Protein AF-A0A7S2FM74-F1 (afdb_monomer_lite)

InterPro domains:
  IPR003358 tRNA (guanine-N-7) methyltransferase, Trmb type [PF02390] (26-133)
  IPR003358 tRNA (guanine-N-7) methyltransferase, Trmb type [PS51625] (1-204)
  IPR029063 S-adenosyl-L-methionine-dependent methyltransferase superfamily [G3DSA:3.40.50.150] (3-193)
  IPR029063 S-adenosyl-L-methionine-dependent methyltransferase superfamily [SSF53335] (15-64)

Foldseek 3Di:
DPPFPVQQVVQLVVVVVLVVPDPPPQAEEEEEQCQCCPVQQVVCVVCVSHAGEYEHQDPVSVVVVCVVQQNDPPDPDPPPDRPPDNNPRRSSYDYGHHDRLVSLLSCVVVVAAHQEYEDEAPDQPVPDQCSQLLNDLSVLSLVSSHHHYHYYHPDPVSVVSSVVSVVVVVVVVVVVVVDDRPCPVSSVVSVVDPDPPDPPDDDD

Sequence (204 aa):
MKPTKAHTEESFVMAADFVQRAPPGTPIILDSGCGTGRSSIALALSHPQSLVIGVDRSLPRLRRHLSTYGIPQRRESPHGIPHQTEHLFPLNLLLIRAELSEFWLQALSAGWNLKAHYILYPNPNPKRLKSRWHGHPAFPLILMLGGDIIVRSNWRTFLSEFSEAVVIAHEACEVSSGANSFASPYQESAVKGPDAYDPTKRDG

pLDDT: mean 77.62, std 21.23, range [34.69, 98.75]

Structure (mmCIF, N/CA/C/O backbone):
data_AF-A0A7S2FM74-F1
#
_entry.id   AF-A0A7S2FM74-F1
#
loop_
_atom_site.group_PDB
_atom_site.id
_atom_site.type_symbol
_atom_site.label_atom_id
_atom_site.label_alt_id
_atom_site.label_comp_id
_atom_site.label_asym_id
_atom_site.label_entity_id
_atom_site.label_seq_id
_atom_site.pdbx_PDB_ins_code
_atom_site.Cartn_x
_atom_site.Cartn_y
_atom_site.Cartn_z
_atom_site.occupancy
_atom_site.B_iso_or_equiv
_atom_site.auth_seq_id
_atom_site.auth_comp_id
_atom_site.auth_asym_id
_atom_site.auth_atom_id
_atom_site.pdbx_PDB_model_num
ATOM 1 N N . MET A 1 1 ? 18.379 -8.974 13.512 1.00 38.38 1 MET A N 1
ATOM 2 C CA . MET A 1 1 ? 17.622 -7.727 13.299 1.00 38.38 1 MET A CA 1
ATOM 3 C C . MET A 1 1 ? 18.504 -6.803 12.477 1.00 38.38 1 MET A C 1
ATOM 5 O O . MET A 1 1 ? 19.507 -6.326 12.998 1.00 38.38 1 MET A O 1
ATOM 9 N N . LYS A 1 2 ? 18.209 -6.597 11.185 1.00 37.25 2 LYS A N 1
ATOM 10 C CA . LYS A 1 2 ? 18.612 -5.308 10.606 1.00 37.25 2 LYS A CA 1
ATOM 11 C C . LYS A 1 2 ? 17.753 -4.278 11.342 1.00 37.25 2 LYS A C 1
ATOM 13 O O . LYS A 1 2 ? 16.564 -4.549 11.503 1.00 37.25 2 LYS A O 1
ATOM 18 N N . PRO A 1 3 ? 18.326 -3.185 11.859 1.00 40.00 3 PRO A N 1
ATOM 19 C CA . PRO A 1 3 ? 17.518 -2.124 12.436 1.00 40.00 3 PRO A CA 1
ATOM 20 C C . PRO A 1 3 ? 16.435 -1.766 11.422 1.00 40.00 3 PRO A C 1
ATOM 22 O O . PRO A 1 3 ? 16.766 -1.617 10.236 1.00 40.00 3 PRO A O 1
ATOM 25 N N . THR A 1 4 ? 15.179 -1.644 11.862 1.00 51.50 4 THR A N 1
ATOM 26 C CA . THR A 1 4 ? 14.176 -0.907 11.089 1.00 51.50 4 THR A CA 1
ATOM 27 C C . THR A 1 4 ? 14.877 0.356 10.635 1.00 51.50 4 THR A C 1
ATOM 29 O O . THR A 1 4 ? 15.528 1.028 11.448 1.00 51.50 4 THR A O 1
ATOM 32 N N . LYS A 1 5 ? 14.887 0.639 9.331 1.00 64.12 5 LYS A N 1
ATOM 33 C CA . LYS A 1 5 ? 15.573 1.858 8.908 1.00 64.12 5 LYS A CA 1
ATOM 34 C C . LYS A 1 5 ? 14.857 2.994 9.633 1.00 64.12 5 LYS A C 1
ATOM 36 O O . LYS A 1 5 ? 13.642 3.075 9.505 1.00 64.12 5 LYS A O 1
ATOM 41 N N . ALA A 1 6 ? 15.578 3.833 10.382 1.00 69.19 6 ALA A N 1
ATOM 42 C CA . ALA A 1 6 ? 14.969 4.838 11.268 1.00 69.19 6 ALA A CA 1
ATOM 43 C C . ALA A 1 6 ? 13.842 5.633 10.575 1.00 69.19 6 ALA A C 1
ATOM 45 O O . ALA A 1 6 ? 12.774 5.840 11.134 1.00 69.19 6 ALA A O 1
ATOM 46 N N . HIS A 1 7 ? 14.018 5.932 9.283 1.00 73.25 7 HIS A N 1
ATOM 47 C CA . HIS A 1 7 ? 13.007 6.605 8.470 1.00 73.25 7 HIS A CA 1
ATOM 48 C C . HIS A 1 7 ? 11.693 5.831 8.249 1.00 73.25 7 HIS A C 1
ATOM 50 O O . HIS A 1 7 ? 10.666 6.478 8.066 1.00 73.25 7 HIS A O 1
ATOM 56 N N . THR A 1 8 ? 11.695 4.492 8.200 1.00 77.62 8 THR A N 1
ATOM 57 C CA . THR A 1 8 ? 10.464 3.687 8.097 1.00 77.62 8 THR A CA 1
ATOM 58 C C . THR A 1 8 ? 9.667 3.786 9.394 1.00 77.62 8 THR A C 1
ATOM 60 O O . THR A 1 8 ? 8.470 4.042 9.348 1.00 77.62 8 THR A O 1
ATOM 63 N N . GLU A 1 9 ? 10.332 3.641 10.540 1.00 82.38 9 GLU A N 1
ATOM 64 C CA . GLU A 1 9 ? 9.694 3.729 11.854 1.00 82.38 9 GLU A CA 1
ATOM 65 C C . GLU A 1 9 ? 9.135 5.129 12.119 1.00 82.38 9 GLU A C 1
ATOM 67 O O . GLU A 1 9 ? 7.955 5.267 12.431 1.00 82.38 9 GLU A O 1
ATOM 72 N N . GLU A 1 10 ? 9.930 6.171 11.868 1.00 88.00 10 GLU A N 1
ATOM 73 C CA . GLU A 1 10 ? 9.475 7.564 11.931 1.00 88.00 10 GLU A CA 1
ATOM 74 C C . GLU A 1 10 ? 8.277 7.815 11.003 1.00 88.00 10 GLU A C 1
ATOM 76 O O . GLU A 1 10 ? 7.291 8.434 11.402 1.00 88.00 10 GLU A O 1
ATOM 81 N N . SER A 1 11 ? 8.325 7.299 9.770 1.00 90.69 11 SER A N 1
ATOM 82 C CA . SER A 1 11 ? 7.219 7.434 8.814 1.00 90.69 11 SER A CA 1
ATOM 83 C C . SER A 1 11 ? 5.959 6.704 9.270 1.00 90.69 11 SER A C 1
ATOM 85 O O . SER A 1 11 ? 4.854 7.192 9.034 1.00 90.69 11 SER A O 1
ATOM 87 N N . PHE A 1 12 ? 6.101 5.549 9.923 1.00 95.44 12 PHE A N 1
ATOM 88 C CA . PHE A 1 12 ? 4.964 4.834 10.485 1.00 95.44 12 PHE A CA 1
ATOM 89 C C . PHE A 1 12 ? 4.346 5.595 11.655 1.00 95.44 12 PHE A C 1
ATOM 91 O O . PHE A 1 12 ? 3.126 5.720 11.701 1.00 95.44 12 PHE A O 1
ATOM 98 N N . VAL A 1 13 ? 5.156 6.177 12.545 1.00 95.75 13 VAL A N 1
ATOM 99 C CA . VAL A 1 13 ? 4.655 7.044 13.626 1.00 95.75 13 VAL A CA 1
ATOM 100 C C . VAL A 1 13 ? 3.850 8.212 13.050 1.00 95.75 13 VAL A C 1
ATOM 102 O O . VAL A 1 13 ? 2.744 8.474 13.518 1.00 95.75 13 VAL A O 1
ATOM 105 N N . MET A 1 14 ? 4.338 8.860 11.985 1.00 94.69 14 MET A N 1
ATOM 106 C CA . MET A 1 14 ? 3.580 9.916 11.295 1.00 94.69 14 MET A CA 1
ATOM 107 C C . MET A 1 14 ? 2.253 9.406 10.719 1.00 94.69 14 MET A C 1
ATOM 109 O O . MET A 1 14 ? 1.240 10.099 10.793 1.00 94.69 14 MET A O 1
ATOM 113 N N . ALA A 1 15 ? 2.241 8.201 10.146 1.00 97.31 15 ALA A N 1
ATOM 114 C CA . ALA A 1 15 ? 1.030 7.601 9.598 1.00 97.31 15 ALA A CA 1
ATOM 115 C C . ALA A 1 15 ? 0.024 7.206 10.689 1.00 97.31 15 ALA A C 1
ATOM 117 O O . ALA A 1 15 ? -1.172 7.434 10.525 1.00 97.31 15 ALA A O 1
ATOM 118 N N . ALA A 1 16 ? 0.497 6.672 11.813 1.00 97.31 16 ALA A N 1
ATOM 119 C CA . ALA A 1 16 ? -0.324 6.354 12.974 1.00 97.31 16 ALA A CA 1
ATOM 120 C C . ALA A 1 16 ? -0.949 7.609 13.587 1.00 97.31 16 ALA A C 1
ATOM 122 O O . ALA A 1 16 ? -2.149 7.616 13.844 1.00 97.31 16 ALA A O 1
ATOM 123 N N . ASP A 1 17 ? -0.178 8.683 13.747 1.00 97.56 17 ASP A N 1
ATOM 124 C CA . ASP A 1 17 ? -0.692 9.973 14.213 1.00 97.56 17 ASP A CA 1
ATOM 125 C C . ASP A 1 17 ? -1.727 10.567 13.238 1.00 97.56 17 ASP A C 1
ATOM 127 O O . ASP A 1 17 ? -2.776 11.059 13.653 1.00 97.56 17 ASP A O 1
ATOM 131 N N . PHE A 1 18 ? -1.487 10.464 11.928 1.00 97.00 18 PHE A N 1
ATOM 132 C CA . PHE A 1 18 ? -2.456 10.882 10.911 1.00 97.00 18 PHE A CA 1
ATOM 133 C C . PHE A 1 18 ? -3.780 10.109 11.006 1.00 97.00 18 PHE A C 1
ATOM 135 O O . PHE A 1 18 ? -4.848 10.711 10.915 1.00 97.00 18 PHE A O 1
ATOM 142 N N . VAL A 1 19 ? -3.717 8.795 11.246 1.00 97.50 19 VAL A N 1
ATOM 143 C CA . VAL A 1 19 ? -4.903 7.956 11.473 1.00 97.50 19 VAL A CA 1
ATOM 144 C C . VAL A 1 19 ? -5.611 8.318 12.779 1.00 97.50 19 VAL A C 1
ATOM 146 O O . VAL A 1 19 ? -6.831 8.455 12.786 1.00 97.50 19 VAL A O 1
ATOM 149 N N . GLN A 1 20 ? -4.868 8.520 13.869 1.00 96.62 20 GLN A N 1
ATOM 150 C CA . GLN A 1 20 ? -5.428 8.836 15.190 1.00 96.62 20 GLN A CA 1
ATOM 151 C C . GLN A 1 20 ? -6.106 10.210 15.252 1.00 96.62 20 GLN A C 1
ATOM 153 O O . GLN A 1 20 ? -7.040 10.391 16.029 1.00 96.62 20 GLN A O 1
ATOM 158 N N . ARG A 1 21 ? -5.660 11.177 14.440 1.00 96.31 21 ARG A N 1
ATOM 159 C CA . ARG A 1 21 ? -6.280 12.509 14.356 1.00 96.31 21 ARG A CA 1
ATOM 160 C C . ARG A 1 21 ? -7.620 12.521 13.620 1.00 96.31 21 ARG A C 1
ATOM 162 O O . ARG A 1 21 ? -8.365 13.493 13.748 1.00 96.31 21 ARG A O 1
A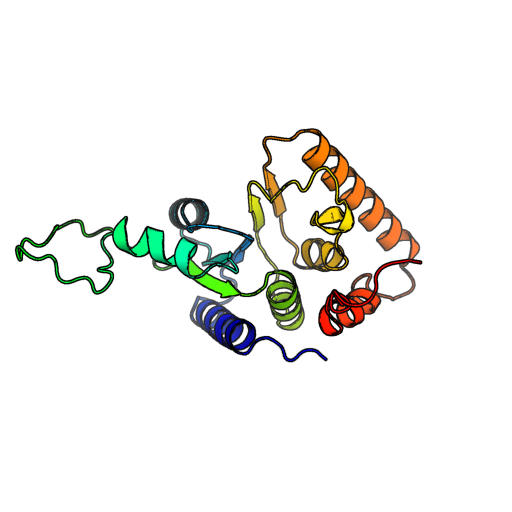TOM 169 N N . ALA A 1 22 ? -7.926 11.488 12.840 1.00 96.12 22 ALA A N 1
ATOM 170 C CA . ALA A 1 22 ? -9.212 11.371 12.170 1.00 96.12 22 ALA A CA 1
ATOM 171 C C . ALA A 1 22 ? -10.302 10.869 13.134 1.00 96.12 22 ALA A C 1
ATOM 173 O O . ALA A 1 22 ? -9.993 10.227 14.140 1.00 96.12 22 ALA A O 1
ATOM 174 N N . PRO A 1 23 ? -11.592 11.113 12.836 1.00 96.44 23 PRO A N 1
ATOM 175 C CA . PRO A 1 23 ? -12.684 10.535 13.609 1.00 96.44 23 PRO A CA 1
ATOM 176 C C . PRO A 1 23 ? -12.533 9.009 13.761 1.00 96.44 23 PRO A C 1
ATOM 178 O O . PRO A 1 23 ? -12.176 8.335 12.785 1.00 96.44 23 PRO A O 1
ATOM 181 N N . PRO A 1 24 ? -12.826 8.435 14.943 1.00 94.31 24 PRO A N 1
ATOM 182 C CA . PRO A 1 24 ? -12.779 6.992 15.140 1.00 94.31 24 PRO A CA 1
ATOM 183 C C . PRO A 1 24 ? -13.601 6.242 14.086 1.00 94.31 24 PRO A C 1
ATOM 185 O O . PRO A 1 24 ? -14.726 6.625 13.774 1.00 94.31 24 PRO A O 1
ATOM 188 N N . GLY A 1 25 ? -13.029 5.174 13.531 1.00 93.12 25 GLY A N 1
ATOM 189 C CA . GLY A 1 25 ? -13.668 4.383 12.475 1.00 93.12 25 GLY A CA 1
ATOM 190 C C . GLY A 1 25 ? -13.538 4.961 11.062 1.00 93.12 25 GLY A C 1
ATOM 191 O O . GLY A 1 25 ? -14.097 4.377 10.134 1.00 93.12 25 GLY A O 1
ATOM 192 N N . THR A 1 26 ? -12.794 6.059 10.862 1.00 97.56 26 THR A N 1
ATOM 193 C CA . THR A 1 26 ? -12.498 6.555 9.508 1.00 97.56 26 THR A CA 1
ATOM 194 C C . THR A 1 26 ? -11.771 5.466 8.701 1.00 97.56 26 THR A C 1
ATOM 196 O O . THR A 1 26 ? -10.705 5.012 9.121 1.00 97.56 26 THR A O 1
ATOM 199 N N . PRO A 1 27 ? -12.304 5.035 7.542 1.00 98.06 27 PRO A N 1
ATOM 200 C CA . PRO A 1 27 ? -11.698 3.970 6.754 1.00 98.06 27 PRO A CA 1
ATOM 201 C C . PRO A 1 27 ? -10.315 4.346 6.216 1.00 98.06 27 PRO A C 1
ATOM 203 O O . PRO A 1 27 ? -10.106 5.473 5.765 1.00 98.06 27 PRO A O 1
ATOM 206 N N . ILE A 1 28 ? -9.398 3.377 6.187 1.00 98.56 28 ILE A N 1
ATOM 207 C CA . ILE A 1 28 ? -8.034 3.555 5.676 1.00 98.56 28 ILE A CA 1
ATOM 208 C C . ILE A 1 28 ? -7.910 2.899 4.298 1.00 98.56 28 ILE A C 1
ATOM 210 O O . ILE A 1 28 ? -8.272 1.736 4.112 1.00 98.56 28 ILE A O 1
ATOM 214 N N . ILE A 1 29 ? -7.369 3.641 3.337 1.00 98.75 29 ILE A N 1
ATOM 215 C CA . ILE A 1 29 ? -6.963 3.161 2.018 1.00 98.75 29 ILE A CA 1
ATOM 216 C C . ILE A 1 29 ? -5.442 3.257 1.925 1.00 98.75 29 ILE A C 1
ATOM 218 O O . ILE A 1 29 ? -4.863 4.332 2.094 1.00 98.75 29 ILE A O 1
ATOM 222 N N . LEU A 1 30 ? -4.791 2.139 1.617 1.00 98.75 30 LEU A N 1
ATOM 223 C CA . LEU A 1 30 ? -3.339 2.066 1.466 1.00 98.75 30 LEU A CA 1
ATOM 224 C C . LEU A 1 30 ? -2.958 1.960 -0.014 1.00 98.75 30 LEU A C 1
ATOM 226 O O . LEU A 1 30 ? -3.387 1.031 -0.689 1.00 98.75 30 LEU A O 1
ATOM 230 N N . ASP A 1 31 ? -2.112 2.861 -0.510 1.00 98.31 31 ASP A N 1
ATOM 231 C CA . ASP A 1 31 ? -1.535 2.819 -1.862 1.00 98.31 31 ASP A CA 1
ATOM 232 C C . ASP A 1 31 ? -0.044 2.461 -1.777 1.00 98.31 31 ASP A C 1
ATOM 234 O O . ASP A 1 31 ? 0.812 3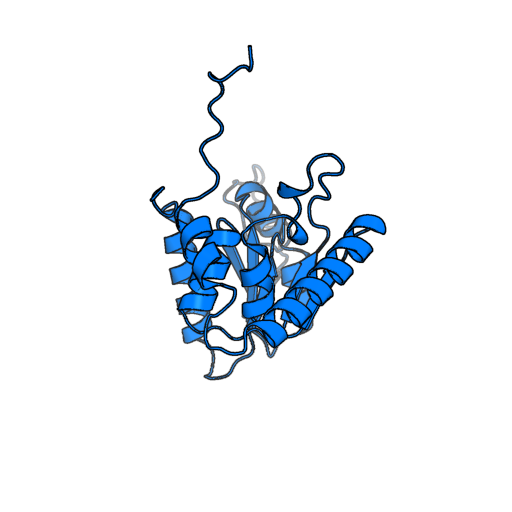.288 -1.442 1.00 98.31 31 ASP A O 1
ATOM 238 N N . SER A 1 32 ? 0.267 1.186 -2.013 1.00 97.25 32 SER A N 1
ATOM 239 C CA . SER A 1 32 ? 1.601 0.620 -1.817 1.00 97.25 32 SER A CA 1
ATOM 240 C C . SER A 1 32 ? 2.448 0.680 -3.081 1.00 97.25 32 SER A C 1
ATOM 242 O O . SER A 1 32 ? 2.121 0.082 -4.105 1.00 97.25 32 SER A O 1
ATOM 244 N N . GLY A 1 33 ? 3.601 1.340 -2.980 1.00 95.44 33 GLY A N 1
ATOM 245 C CA . GLY A 1 33 ? 4.469 1.594 -4.126 1.00 95.44 33 GLY A CA 1
ATOM 246 C C . GLY A 1 33 ? 3.920 2.715 -5.000 1.00 95.44 33 GLY A C 1
ATOM 247 O O . GLY A 1 33 ? 4.038 2.648 -6.222 1.00 95.44 33 GLY A O 1
ATOM 248 N N . CYS A 1 34 ? 3.335 3.743 -4.376 1.00 94.50 34 CYS A N 1
ATOM 249 C CA . CYS A 1 34 ? 2.611 4.817 -5.060 1.00 94.50 34 CYS A CA 1
ATOM 250 C C . CYS A 1 34 ? 3.491 5.659 -6.007 1.00 94.50 34 CYS A C 1
ATOM 252 O O . CYS A 1 34 ? 3.001 6.510 -6.761 1.00 94.50 34 CYS A O 1
ATOM 254 N N . GLY A 1 35 ? 4.810 5.441 -5.986 1.00 91.94 35 GLY A N 1
ATOM 255 C CA . GLY A 1 35 ? 5.770 6.067 -6.871 1.00 91.94 35 GLY A CA 1
ATOM 256 C C . GLY A 1 35 ? 5.830 7.558 -6.616 1.00 91.94 35 GLY A C 1
ATOM 257 O O . GLY A 1 35 ? 6.495 8.029 -5.700 1.00 91.94 35 GLY A O 1
ATOM 258 N N . THR A 1 36 ? 5.169 8.307 -7.486 1.00 90.44 36 THR A N 1
ATOM 259 C CA . THR A 1 36 ? 5.096 9.758 -7.355 1.00 90.44 36 THR A CA 1
ATOM 260 C C . THR A 1 36 ? 3.937 10.195 -6.455 1.00 90.44 36 THR A C 1
ATOM 262 O O . THR A 1 36 ? 3.996 11.302 -5.937 1.00 90.44 36 THR A O 1
ATOM 265 N N . GLY A 1 37 ? 2.903 9.370 -6.248 1.00 91.19 37 GLY A N 1
ATOM 266 C CA . GLY A 1 37 ? 1.705 9.713 -5.465 1.00 91.19 37 GLY A CA 1
ATOM 267 C C . GLY A 1 37 ? 0.501 10.186 -6.292 1.00 91.19 37 GLY A C 1
ATOM 268 O O . GLY A 1 37 ? -0.515 10.571 -5.722 1.00 91.19 37 GLY A O 1
ATOM 269 N N . ARG A 1 38 ? 0.566 10.144 -7.636 1.00 89.25 38 ARG A N 1
ATOM 270 C CA . ARG A 1 38 ? -0.560 10.559 -8.506 1.00 89.25 38 ARG A CA 1
ATOM 271 C C . ARG A 1 38 ? -1.825 9.748 -8.237 1.00 89.25 38 ARG A C 1
ATOM 273 O O . ARG A 1 38 ? -2.915 10.308 -8.191 1.00 89.25 38 ARG A O 1
ATOM 280 N N . SER A 1 39 ? -1.668 8.432 -8.097 1.00 91.56 39 SER A N 1
ATOM 281 C CA . SER A 1 39 ? -2.757 7.516 -7.763 1.00 91.56 39 SER A CA 1
ATOM 282 C C . SER A 1 39 ? -3.330 7.835 -6.391 1.00 91.56 39 SER A C 1
ATOM 284 O O . SER A 1 39 ? -4.540 7.949 -6.268 1.00 91.56 39 SER A O 1
ATOM 286 N N . SER A 1 40 ? -2.477 8.070 -5.393 1.00 95.06 40 SER A N 1
ATOM 287 C CA . SER A 1 40 ? -2.904 8.378 -4.026 1.00 95.06 40 SER A CA 1
ATOM 288 C C . SER A 1 40 ? -3.722 9.672 -3.962 1.00 95.06 40 SER A C 1
ATOM 290 O O . SER A 1 40 ? -4.730 9.723 -3.268 1.00 95.06 40 SER A O 1
ATOM 292 N N . ILE A 1 41 ? -3.362 10.692 -4.748 1.00 92.25 41 ILE A N 1
ATOM 293 C CA . ILE A 1 41 ? -4.158 11.926 -4.880 1.00 92.25 41 ILE A 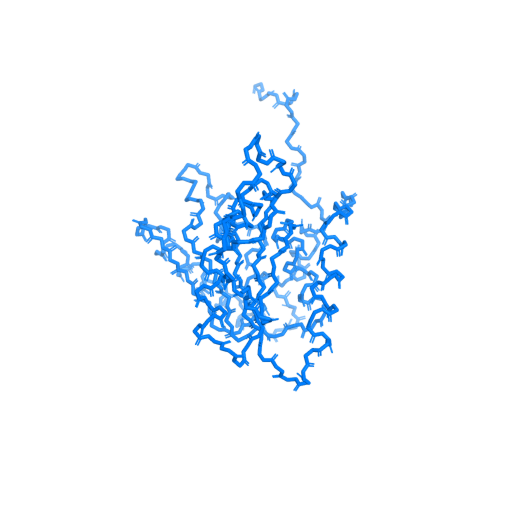CA 1
ATOM 294 C C . ILE A 1 41 ? -5.521 11.641 -5.509 1.00 92.25 41 ILE A C 1
ATOM 296 O O . ILE A 1 41 ? -6.543 12.061 -4.973 1.00 92.25 41 ILE A O 1
ATOM 300 N N . ALA A 1 42 ? -5.563 10.894 -6.614 1.00 91.44 42 ALA A N 1
ATOM 301 C CA . ALA A 1 42 ? -6.830 10.524 -7.244 1.00 91.44 42 ALA A CA 1
ATOM 302 C C . ALA A 1 42 ? -7.720 9.686 -6.304 1.00 91.44 42 ALA A C 1
ATOM 304 O O . ALA A 1 42 ? -8.935 9.880 -6.257 1.00 91.44 42 ALA A O 1
ATOM 305 N N . LEU A 1 43 ? -7.118 8.786 -5.522 1.00 95.19 43 LEU A N 1
ATOM 306 C CA . LEU A 1 43 ? -7.806 8.006 -4.496 1.00 95.19 43 LEU A CA 1
ATOM 307 C C . LEU A 1 43 ? -8.372 8.911 -3.400 1.00 95.19 43 LEU A C 1
ATOM 309 O O . LEU A 1 43 ? -9.541 8.769 -3.058 1.00 95.19 43 LEU A O 1
ATOM 313 N N . ALA A 1 44 ? -7.593 9.874 -2.907 1.00 95.81 44 ALA A N 1
ATOM 314 C CA . ALA A 1 44 ? -8.024 10.794 -1.857 1.00 95.81 44 ALA A CA 1
ATOM 315 C C . ALA A 1 44 ? -9.189 11.685 -2.305 1.00 95.81 44 ALA A C 1
ATOM 317 O O . ALA A 1 44 ? -10.159 11.844 -1.566 1.00 95.81 44 ALA A O 1
ATOM 318 N N . LEU A 1 45 ? -9.135 12.187 -3.542 1.00 91.75 45 LEU A N 1
ATOM 319 C CA . LEU A 1 45 ? -10.213 12.979 -4.141 1.00 91.75 45 LEU A CA 1
ATOM 320 C C . LEU A 1 45 ? -11.487 12.157 -4.387 1.00 91.75 45 LEU A C 1
ATOM 322 O O . LEU A 1 45 ? -12.588 12.673 -4.224 1.00 91.75 45 LEU A O 1
ATOM 326 N N . SER A 1 46 ? -11.355 10.884 -4.774 1.00 94.31 46 SER A N 1
ATOM 327 C CA . SER A 1 46 ? -12.504 9.991 -5.016 1.00 94.31 46 SER A CA 1
ATOM 328 C C . SER A 1 46 ? -13.089 9.378 -3.741 1.00 94.31 46 SER A C 1
ATOM 330 O O . SER A 1 46 ? -14.239 8.945 -3.746 1.00 94.31 46 SER A O 1
ATOM 332 N N . HIS A 1 47 ? -12.328 9.365 -2.646 1.00 96.12 47 HIS A N 1
ATOM 333 C CA . HIS A 1 47 ? -12.735 8.818 -1.353 1.00 96.12 47 HIS A CA 1
ATOM 334 C C . HIS A 1 47 ? -12.561 9.860 -0.237 1.00 96.12 47 HIS A C 1
ATOM 336 O O . HIS A 1 47 ? -11.788 9.632 0.694 1.00 96.12 47 HIS A O 1
ATOM 342 N N . PRO A 1 48 ? -13.295 10.989 -0.269 1.00 96.25 48 PRO A N 1
ATOM 343 C CA . PRO A 1 48 ? -13.139 12.062 0.721 1.00 96.25 48 PRO A CA 1
ATOM 344 C C . PRO A 1 48 ? -13.478 11.626 2.157 1.00 96.25 48 PRO A C 1
ATOM 346 O O . PRO A 1 48 ? -13.067 12.271 3.112 1.00 96.25 48 PRO A O 1
ATOM 349 N N . GLN A 1 49 ? -14.213 10.519 2.311 1.00 96.75 49 GLN A N 1
ATOM 350 C CA . GLN A 1 49 ? -14.588 9.915 3.595 1.00 96.75 49 GLN A CA 1
ATOM 351 C C . GLN A 1 49 ? -13.576 8.873 4.093 1.00 96.75 49 GLN A C 1
ATOM 353 O O . GLN A 1 49 ? -13.867 8.124 5.018 1.00 96.75 49 GLN A O 1
ATOM 358 N N . SER A 1 50 ? -12.428 8.720 3.437 1.00 98.00 50 SER A N 1
ATOM 359 C CA . SER A 1 50 ? -11.396 7.754 3.818 1.00 98.00 50 SER A CA 1
ATOM 360 C C . SER A 1 50 ? -10.048 8.449 3.903 1.00 98.00 50 SER A C 1
ATOM 362 O O . SER A 1 50 ? -9.767 9.361 3.125 1.00 98.00 50 SER A O 1
ATOM 364 N N . LEU A 1 51 ? -9.205 7.999 4.826 1.00 98.50 51 LEU A N 1
ATOM 365 C CA . LEU A 1 51 ? -7.799 8.372 4.837 1.00 98.50 51 LEU A CA 1
ATOM 366 C C . LEU A 1 51 ? -7.080 7.598 3.743 1.00 98.50 51 LEU A C 1
ATOM 368 O O . LEU A 1 51 ? -7.253 6.387 3.623 1.00 98.50 51 LEU A O 1
ATOM 372 N N . VAL A 1 52 ? -6.252 8.284 2.969 1.00 98.50 52 VAL A N 1
ATOM 373 C CA . VAL A 1 52 ? -5.402 7.670 1.954 1.00 98.50 52 VAL A CA 1
ATOM 374 C C . VAL A 1 52 ? -3.953 7.820 2.373 1.00 98.50 52 VAL A C 1
ATOM 376 O O . VAL A 1 52 ? -3.478 8.926 2.620 1.00 98.50 52 VAL A O 1
ATOM 379 N N . ILE A 1 53 ? -3.240 6.701 2.432 1.00 98.44 53 ILE A N 1
ATOM 380 C CA . ILE A 1 53 ? -1.821 6.664 2.779 1.00 98.44 53 ILE A CA 1
ATOM 381 C C . ILE A 1 53 ? -1.063 6.096 1.583 1.00 98.44 53 ILE A C 1
ATOM 383 O O . ILE A 1 53 ? -1.202 4.923 1.245 1.00 98.44 53 ILE A O 1
ATOM 387 N N . GLY A 1 54 ? -0.277 6.937 0.917 1.00 97.50 54 GLY A N 1
ATOM 388 C CA . GLY A 1 54 ? 0.616 6.530 -0.163 1.00 97.50 54 GLY A CA 1
ATOM 389 C C . GLY A 1 54 ? 2.021 6.263 0.363 1.00 97.50 54 GLY A C 1
ATOM 390 O O . GLY A 1 54 ? 2.631 7.140 0.978 1.00 97.50 54 GLY A O 1
ATOM 391 N N . VAL A 1 55 ? 2.554 5.072 0.092 1.00 97.06 55 VAL A N 1
ATOM 392 C CA . VAL A 1 55 ? 3.867 4.644 0.594 1.00 97.06 55 VAL A CA 1
ATOM 393 C C . VAL A 1 55 ? 4.808 4.329 -0.561 1.00 97.06 55 VAL A C 1
ATOM 395 O O . VAL A 1 55 ? 4.503 3.490 -1.410 1.00 97.06 55 VAL A O 1
ATOM 398 N N . ASP A 1 56 ? 5.989 4.952 -0.580 1.00 94.81 56 ASP A N 1
ATOM 399 C CA . ASP A 1 56 ? 7.039 4.622 -1.549 1.00 94.81 56 ASP A CA 1
ATOM 400 C C . ASP A 1 56 ? 8.450 4.745 -0.958 1.00 94.81 56 ASP A C 1
ATOM 402 O O . ASP A 1 56 ? 8.799 5.726 -0.309 1.00 94.81 56 ASP A O 1
ATOM 406 N N . ARG A 1 57 ? 9.332 3.787 -1.253 1.00 92.25 57 ARG A N 1
ATOM 407 C CA . ARG A 1 57 ? 10.736 3.819 -0.793 1.00 92.25 57 ARG A CA 1
ATOM 408 C C . ARG A 1 57 ? 11.560 4.989 -1.357 1.00 92.25 57 ARG A C 1
ATOM 410 O O . ARG A 1 57 ? 12.617 5.329 -0.812 1.00 92.25 57 ARG A O 1
ATOM 417 N N . SER A 1 58 ? 11.130 5.583 -2.473 1.00 90.25 58 SER A N 1
ATOM 418 C CA . SER A 1 58 ? 11.849 6.618 -3.218 1.00 90.25 58 SER A CA 1
ATOM 419 C C . SER A 1 58 ? 11.368 8.022 -2.858 1.00 90.25 58 SER A C 1
ATOM 421 O O . SER A 1 58 ? 10.429 8.563 -3.443 1.00 90.25 58 SER A O 1
ATOM 423 N N . LEU A 1 59 ? 12.112 8.672 -1.963 1.00 87.12 59 LEU A N 1
ATOM 424 C CA . LEU A 1 59 ? 11.901 10.080 -1.631 1.00 87.12 59 LEU A CA 1
ATOM 425 C C . LEU A 1 59 ? 11.925 11.017 -2.860 1.00 87.12 59 LEU A C 1
ATOM 427 O O . LEU A 1 59 ? 11.067 11.896 -2.936 1.00 87.12 59 LEU A O 1
ATOM 431 N N . PRO A 1 60 ? 12.836 10.857 -3.848 1.00 86.56 60 PRO A N 1
ATOM 432 C CA . PRO A 1 60 ? 12.811 11.690 -5.050 1.00 86.56 60 PRO A CA 1
ATOM 433 C C . PRO A 1 60 ? 11.511 11.583 -5.857 1.00 86.56 60 PRO A C 1
ATOM 435 O O . PRO A 1 60 ? 11.045 12.594 -6.382 1.00 86.56 60 PRO A O 1
ATOM 438 N N . ARG A 1 61 ? 10.906 10.387 -5.954 1.00 86.50 61 ARG A N 1
ATOM 439 C CA . ARG A 1 61 ? 9.632 10.222 -6.672 1.00 86.50 61 ARG A CA 1
ATOM 440 C C . ARG A 1 61 ? 8.492 10.918 -5.935 1.00 86.50 61 ARG A C 1
ATOM 442 O O . ARG A 1 61 ? 7.773 11.680 -6.577 1.00 86.50 61 ARG A O 1
ATOM 449 N N . LEU A 1 62 ? 8.392 10.740 -4.616 1.00 86.25 62 LEU A N 1
ATOM 450 C CA . LEU A 1 62 ? 7.381 11.405 -3.783 1.00 86.25 62 LEU A CA 1
ATOM 451 C C . LEU A 1 62 ? 7.476 12.936 -3.871 1.00 86.25 62 LEU A C 1
ATOM 453 O O . LEU A 1 62 ? 6.471 13.622 -4.036 1.00 86.25 62 LEU A O 1
ATOM 457 N N . ARG A 1 63 ? 8.698 13.487 -3.851 1.00 80.31 63 ARG A N 1
ATOM 458 C CA . ARG A 1 63 ? 8.917 14.940 -3.954 1.00 80.31 63 ARG A CA 1
ATOM 459 C C . ARG A 1 63 ? 8.449 15.528 -5.286 1.00 80.31 63 ARG A C 1
ATOM 461 O O . ARG A 1 63 ? 8.046 16.686 -5.317 1.00 80.31 63 ARG A O 1
ATOM 468 N N . ARG A 1 64 ? 8.458 14.756 -6.379 1.00 73.75 64 ARG A N 1
ATOM 469 C CA . ARG A 1 64 ? 8.112 15.249 -7.724 1.00 73.75 64 ARG A CA 1
ATOM 470 C C . ARG A 1 64 ? 6.677 15.786 -7.828 1.00 73.75 64 ARG A C 1
ATOM 472 O O . ARG A 1 64 ? 6.447 16.658 -8.657 1.00 73.75 64 ARG A O 1
ATOM 479 N N . HIS A 1 65 ? 5.739 15.335 -6.989 1.00 62.84 65 HIS A N 1
ATOM 480 C CA . HIS A 1 65 ? 4.376 15.886 -6.993 1.00 62.84 65 HIS A CA 1
ATOM 481 C C . HIS A 1 65 ? 4.203 17.178 -6.210 1.00 62.84 65 HIS A C 1
ATOM 483 O O . HIS A 1 65 ? 3.285 17.926 -6.538 1.00 62.84 65 HIS A O 1
ATOM 489 N N . LEU A 1 66 ? 5.090 17.490 -5.258 1.00 58.69 66 LEU A N 1
ATOM 490 C CA . LEU A 1 66 ? 5.022 18.761 -4.533 1.00 58.69 66 LEU A CA 1
ATOM 491 C C . LEU A 1 66 ? 5.068 19.936 -5.525 1.00 58.69 66 LEU A C 1
ATOM 493 O O . LEU A 1 66 ? 4.235 20.827 -5.457 1.00 58.69 66 LEU A O 1
ATOM 497 N N . SER A 1 67 ? 5.919 19.853 -6.556 1.00 53.31 67 SER A N 1
ATOM 498 C CA . SER A 1 67 ? 6.003 20.876 -7.609 1.00 53.31 67 SER A CA 1
ATOM 499 C C . SER A 1 67 ? 4.809 20.915 -8.570 1.00 53.31 67 SER A C 1
ATOM 501 O O . SER A 1 67 ? 4.588 21.939 -9.202 1.00 53.31 67 SER A O 1
ATOM 503 N N . THR A 1 68 ? 4.065 19.816 -8.727 1.00 52.16 68 THR A N 1
ATOM 504 C CA . THR A 1 68 ? 2.927 19.732 -9.664 1.00 52.16 68 THR A CA 1
ATOM 505 C C . THR A 1 68 ? 1.623 20.223 -9.034 1.00 52.16 68 THR A C 1
ATOM 507 O O . THR A 1 68 ? 0.769 20.725 -9.751 1.00 52.16 68 THR A O 1
ATOM 510 N N . TYR A 1 69 ? 1.489 20.131 -7.709 1.00 51.78 69 TYR A N 1
ATOM 511 C CA . TYR A 1 69 ? 0.327 20.611 -6.956 1.00 51.78 69 TYR A CA 1
ATOM 512 C C . TYR A 1 69 ? 0.654 21.868 -6.136 1.00 51.78 69 TYR A C 1
ATOM 514 O O . TYR A 1 69 ? 0.172 22.029 -5.024 1.00 51.78 69 TYR A O 1
ATOM 522 N N . GLY A 1 70 ? 1.488 22.762 -6.673 1.00 47.53 70 GLY A N 1
ATOM 523 C CA . GLY A 1 70 ? 1.676 24.101 -6.104 1.00 47.53 70 GLY A CA 1
ATOM 524 C C . GLY A 1 70 ? 2.345 24.163 -4.724 1.00 47.53 70 GLY A C 1
ATOM 525 O O . GLY A 1 70 ? 2.416 25.245 -4.153 1.00 47.53 70 GLY A O 1
ATOM 526 N N . ILE A 1 71 ? 2.875 23.057 -4.184 1.00 50.44 71 ILE A N 1
ATOM 527 C CA . ILE A 1 71 ? 3.676 23.082 -2.956 1.00 50.44 71 ILE A CA 1
ATOM 528 C C . ILE A 1 71 ? 5.110 23.455 -3.347 1.00 50.44 71 ILE A C 1
ATOM 530 O O . ILE A 1 71 ? 5.810 22.641 -3.965 1.00 50.44 71 ILE A O 1
ATOM 534 N N . PRO A 1 72 ? 5.588 24.669 -3.020 1.00 46.91 72 PRO A N 1
ATOM 535 C CA . PRO A 1 72 ? 6.903 25.110 -3.446 1.00 46.91 72 PRO A CA 1
ATOM 536 C C . PRO A 1 72 ? 7.968 24.171 -2.877 1.00 46.91 72 PRO A C 1
ATOM 538 O O . PRO A 1 72 ? 8.268 24.167 -1.683 1.00 46.91 72 PRO A O 1
ATOM 541 N N . GLN A 1 73 ? 8.594 23.377 -3.748 1.00 47.69 73 GLN A N 1
ATOM 542 C CA . GLN A 1 73 ? 9.927 22.882 -3.445 1.00 47.69 73 GLN A CA 1
ATOM 543 C C . GLN A 1 73 ? 10.795 24.130 -3.352 1.00 47.69 73 GLN A C 1
ATOM 545 O O . GLN A 1 73 ? 10.792 24.910 -4.299 1.00 47.69 73 GLN A O 1
ATOM 550 N N . ARG A 1 74 ? 11.495 24.346 -2.231 1.00 46.41 74 ARG A N 1
ATOM 551 C CA . ARG A 1 74 ? 12.505 25.407 -2.086 1.00 46.41 74 ARG A CA 1
ATOM 552 C C . ARG A 1 74 ? 13.515 25.313 -3.241 1.00 46.41 74 ARG A C 1
ATOM 554 O O . ARG A 1 74 ? 14.528 24.624 -3.168 1.00 46.41 74 ARG A O 1
ATOM 561 N N . ARG A 1 75 ? 13.182 25.969 -4.338 1.00 45.69 75 ARG A N 1
ATOM 562 C CA . ARG A 1 75 ? 14.007 26.337 -5.471 1.00 45.69 75 ARG A CA 1
ATOM 563 C C . ARG A 1 75 ? 13.526 27.735 -5.776 1.00 45.69 75 ARG A C 1
ATOM 565 O O . ARG A 1 75 ? 12.445 27.919 -6.330 1.00 45.69 75 ARG A O 1
ATOM 572 N N . GLU A 1 76 ? 14.288 28.698 -5.280 1.00 43.47 76 GLU A N 1
ATOM 573 C CA . GLU A 1 76 ? 14.138 30.095 -5.650 1.00 43.47 76 GLU A CA 1
ATOM 574 C C . GLU A 1 76 ? 14.061 30.147 -7.176 1.00 43.47 76 GLU A C 1
ATOM 576 O O . GLU A 1 76 ? 14.978 29.717 -7.878 1.00 43.47 76 GLU A O 1
ATOM 581 N N . SER A 1 77 ? 12.910 30.563 -7.699 1.00 45.88 77 SER A N 1
ATOM 582 C CA . SER A 1 77 ? 12.803 30.834 -9.125 1.00 45.88 77 SER A CA 1
ATOM 583 C C . SER A 1 77 ? 13.666 32.066 -9.401 1.00 45.88 77 SER A C 1
ATOM 585 O O . SER A 1 77 ? 13.450 33.079 -8.736 1.00 45.88 77 SER A O 1
ATOM 587 N N . PRO A 1 78 ? 14.593 32.042 -10.379 1.00 48.50 78 PRO A N 1
ATOM 588 C CA . PRO A 1 78 ? 15.511 33.162 -10.621 1.00 48.50 78 PRO A CA 1
ATOM 589 C C . PRO A 1 78 ? 14.817 34.469 -11.047 1.00 48.50 78 PRO A C 1
ATOM 591 O O . PRO A 1 78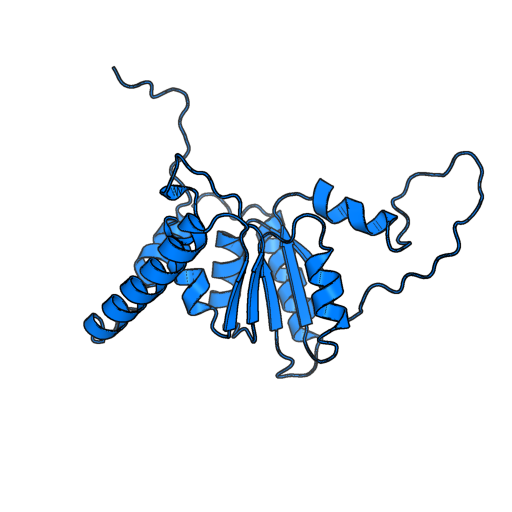 ? 15.477 35.487 -11.190 1.00 48.50 78 PRO A O 1
ATOM 594 N N . HIS A 1 79 ? 13.498 34.440 -11.275 1.00 54.19 79 HIS A N 1
ATOM 595 C CA . HIS A 1 79 ? 12.719 35.548 -11.830 1.00 54.19 79 HIS A CA 1
ATOM 596 C C . HIS A 1 79 ? 11.497 35.952 -10.987 1.00 54.19 79 HIS A C 1
ATOM 598 O O . HIS A 1 79 ? 10.664 36.706 -11.470 1.00 54.19 79 HIS A O 1
ATOM 604 N N . GLY A 1 80 ? 11.359 35.480 -9.741 1.00 48.16 80 GLY A N 1
ATOM 605 C CA . GLY A 1 80 ? 10.412 36.056 -8.770 1.00 48.16 80 GLY A CA 1
ATOM 606 C C . GLY A 1 80 ? 8.909 36.020 -9.106 1.00 48.16 80 GLY A C 1
ATOM 607 O O . GLY A 1 80 ? 8.131 36.570 -8.336 1.00 48.16 80 GLY A O 1
ATOM 608 N N . ILE A 1 81 ? 8.471 35.389 -10.202 1.00 46.31 81 ILE A N 1
ATOM 609 C CA . ILE A 1 81 ? 7.047 35.297 -10.555 1.00 46.31 81 ILE A CA 1
ATOM 610 C C . ILE A 1 81 ? 6.395 34.153 -9.756 1.00 46.31 81 ILE A C 1
ATOM 612 O O . ILE A 1 81 ? 6.764 32.992 -9.956 1.00 46.31 81 ILE A O 1
ATOM 616 N N . PRO A 1 82 ? 5.419 34.424 -8.870 1.00 47.69 82 PRO A N 1
ATOM 617 C CA . PRO A 1 82 ? 4.669 33.376 -8.192 1.00 47.69 82 PRO A CA 1
ATOM 618 C C . PRO A 1 82 ? 3.735 32.689 -9.195 1.00 47.69 82 PRO A C 1
ATOM 620 O O . PRO A 1 82 ? 2.843 33.324 -9.756 1.00 47.69 82 PRO A O 1
ATOM 623 N N . HIS A 1 83 ? 3.896 31.382 -9.402 1.00 50.22 83 HIS A N 1
ATOM 624 C CA . HIS A 1 83 ? 2.867 30.576 -10.055 1.00 50.22 83 HIS A CA 1
ATOM 625 C C . HIS A 1 83 ? 1.708 30.388 -9.069 1.00 50.22 83 HIS A C 1
ATOM 627 O O . HIS A 1 83 ? 1.766 29.547 -8.175 1.00 50.22 83 HIS A O 1
ATOM 633 N N . GLN A 1 84 ? 0.669 31.212 -9.206 1.00 43.34 84 GLN A N 1
ATOM 634 C CA . GLN A 1 84 ? -0.585 31.071 -8.470 1.00 43.34 84 GLN A CA 1
ATOM 635 C C . GLN A 1 84 ? -1.351 29.873 -9.034 1.00 43.34 84 GLN A C 1
ATOM 637 O O . GLN A 1 84 ? -2.092 29.971 -10.008 1.00 43.34 84 GLN A O 1
ATOM 642 N N . THR A 1 85 ? -1.135 28.704 -8.452 1.00 47.41 85 THR A N 1
ATOM 643 C CA . THR A 1 85 ? -2.059 27.580 -8.585 1.00 47.41 85 THR A CA 1
ATOM 644 C C . THR A 1 85 ? -2.215 27.018 -7.185 1.00 47.41 85 THR A C 1
ATOM 646 O O . THR A 1 85 ? -1.369 26.256 -6.721 1.00 47.41 85 THR A O 1
ATOM 649 N N . GLU A 1 86 ? -3.259 27.455 -6.477 1.00 47.22 86 GLU A N 1
ATOM 650 C CA . GLU A 1 86 ? -3.673 26.855 -5.206 1.00 47.22 86 GLU A CA 1
ATOM 651 C C . GLU A 1 86 ? -4.231 25.457 -5.481 1.00 47.22 86 GLU A C 1
ATOM 653 O O . GLU A 1 86 ? -5.431 25.193 -5.467 1.00 47.22 86 GLU A O 1
ATOM 658 N N . HIS A 1 87 ? -3.343 24.531 -5.808 1.00 52.38 87 HIS A N 1
ATOM 659 C CA . HIS A 1 87 ? -3.665 23.122 -5.805 1.00 52.38 87 HIS A CA 1
ATOM 660 C C . HIS A 1 87 ? -3.710 22.677 -4.342 1.00 52.38 87 HIS A C 1
ATOM 662 O O . HIS A 1 87 ? -2.700 22.294 -3.756 1.00 52.38 87 HIS A O 1
ATOM 668 N N . LEU A 1 88 ? -4.897 22.771 -3.740 1.00 63.53 88 LEU A N 1
ATOM 669 C CA . LEU A 1 88 ? -5.160 22.249 -2.403 1.00 63.53 88 LEU A CA 1
ATOM 670 C C . LEU A 1 88 ? -4.844 20.751 -2.390 1.00 63.53 88 LEU A C 1
ATOM 672 O O . LEU A 1 88 ? -5.508 19.942 -3.040 1.00 63.53 88 LEU A O 1
ATOM 676 N N . PHE A 1 89 ? -3.789 20.388 -1.669 1.00 77.94 89 PHE A N 1
ATOM 677 C CA . PHE A 1 89 ? -3.460 18.996 -1.415 1.00 77.94 89 PHE A CA 1
ATOM 678 C C . PHE A 1 89 ? -4.589 18.380 -0.566 1.00 77.94 89 PHE A C 1
ATOM 680 O O . PHE A 1 89 ? -4.993 19.012 0.415 1.00 77.94 89 PHE A O 1
ATOM 687 N N . PRO A 1 90 ? -5.137 17.196 -0.915 1.00 88.50 90 PRO A N 1
ATOM 688 C CA . PRO A 1 90 ? -6.260 16.627 -0.174 1.00 88.50 90 PRO A CA 1
ATOM 689 C C . PRO A 1 90 ? -5.905 16.433 1.303 1.00 88.50 90 PRO A C 1
ATOM 691 O O . PRO A 1 90 ? -4.901 15.801 1.622 1.00 88.50 90 PRO A O 1
ATOM 694 N N . LEU A 1 91 ? -6.734 16.957 2.211 1.00 91.81 91 LEU A N 1
ATOM 695 C CA . LEU A 1 91 ? -6.479 16.882 3.658 1.00 91.81 91 LEU A CA 1
ATOM 696 C C . LEU A 1 91 ? -6.509 15.442 4.192 1.00 91.81 91 LEU A C 1
ATOM 698 O O . LEU A 1 91 ? -5.899 15.143 5.213 1.00 91.81 91 LEU A O 1
ATOM 702 N N . ASN A 1 92 ? -7.201 14.549 3.486 1.00 96.69 92 ASN A N 1
ATOM 703 C CA . ASN A 1 92 ? -7.283 13.124 3.783 1.00 96.69 92 ASN A CA 1
ATOM 704 C C . ASN A 1 92 ? -6.150 12.301 3.142 1.00 96.69 92 ASN A C 1
ATOM 706 O O . ASN A 1 92 ? -6.234 11.075 3.143 1.00 96.69 92 ASN A O 1
ATOM 710 N N . LEU A 1 93 ? -5.102 12.931 2.600 1.00 95.94 93 LEU A N 1
ATOM 711 C CA . LEU A 1 93 ? -3.956 12.248 2.002 1.00 95.94 93 LEU A CA 1
ATOM 712 C C . LEU A 1 93 ? -2.674 12.447 2.814 1.00 95.94 93 LEU A C 1
ATOM 714 O O . LEU A 1 93 ? -2.240 13.573 3.053 1.00 95.94 93 LEU A O 1
ATOM 718 N N . LEU A 1 94 ? -1.986 11.341 3.086 1.00 95.62 94 LEU A N 1
ATOM 719 C CA . LEU A 1 94 ? -0.613 11.326 3.572 1.00 95.62 94 LEU A CA 1
ATOM 720 C C . LEU A 1 94 ? 0.296 10.571 2.591 1.00 95.62 94 LEU A C 1
ATOM 722 O O . LEU A 1 94 ? 0.002 9.445 2.196 1.00 95.62 94 LEU A O 1
ATOM 726 N N . LEU A 1 95 ? 1.428 11.173 2.217 1.00 94.50 95 LEU A N 1
ATOM 727 C CA . LEU A 1 95 ? 2.489 10.519 1.445 1.00 94.50 95 LEU A CA 1
ATOM 728 C C . LEU A 1 95 ? 3.733 10.349 2.314 1.00 94.50 95 LEU A C 1
ATOM 730 O O . LEU A 1 95 ? 4.285 11.337 2.797 1.00 94.50 95 LEU A O 1
ATOM 734 N N . ILE A 1 96 ? 4.204 9.115 2.470 1.00 94.69 96 ILE A N 1
ATOM 735 C CA . ILE A 1 96 ? 5.350 8.791 3.327 1.00 94.69 96 ILE A CA 1
ATOM 736 C C . ILE A 1 96 ? 6.365 7.897 2.629 1.00 94.69 96 ILE A C 1
ATOM 738 O O . ILE A 1 96 ? 6.060 7.127 1.713 1.00 94.69 96 ILE A O 1
ATOM 742 N N . ARG A 1 97 ? 7.609 7.994 3.102 1.00 94.12 97 ARG A N 1
ATOM 743 C CA . ARG A 1 97 ? 8.718 7.197 2.597 1.00 94.12 9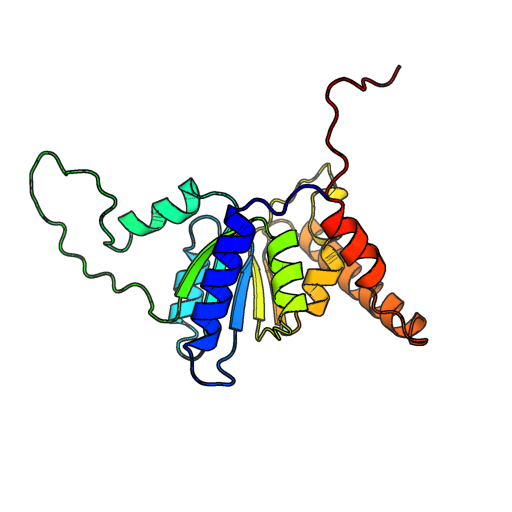7 ARG A CA 1
ATOM 744 C C . ARG A 1 97 ? 9.024 6.039 3.540 1.00 94.12 97 ARG A C 1
ATOM 746 O O . ARG A 1 97 ? 9.684 6.240 4.549 1.00 94.12 97 ARG A O 1
ATOM 753 N N . ALA A 1 98 ? 8.667 4.823 3.147 1.00 93.06 98 ALA A N 1
ATOM 754 C CA . ALA A 1 98 ? 8.975 3.621 3.918 1.00 93.06 98 ALA A CA 1
ATOM 755 C C . ALA A 1 98 ? 9.309 2.424 3.018 1.00 93.06 98 ALA A C 1
ATOM 757 O O . ALA A 1 98 ? 8.978 2.404 1.826 1.00 93.06 98 ALA A O 1
ATOM 758 N N . GLU A 1 99 ? 9.963 1.413 3.593 1.00 93.69 99 GLU A N 1
ATOM 759 C CA . GLU A 1 99 ? 10.010 0.077 2.995 1.00 93.69 99 GLU A CA 1
ATOM 760 C C . GLU A 1 99 ? 8.667 -0.627 3.234 1.00 93.69 99 GLU A C 1
ATOM 762 O O . GLU A 1 99 ? 8.198 -0.735 4.364 1.00 93.69 99 GLU A O 1
ATOM 767 N N . LEU A 1 100 ? 8.037 -1.111 2.161 1.00 94.25 100 LEU A N 1
ATOM 768 C CA . LEU A 1 100 ? 6.652 -1.591 2.210 1.00 94.25 100 LEU A CA 1
ATOM 769 C C . LEU A 1 100 ? 6.448 -2.780 3.151 1.00 94.25 100 LEU A C 1
ATOM 771 O O . LEU A 1 100 ? 5.497 -2.776 3.917 1.00 94.25 100 LEU A O 1
ATOM 775 N N . SER A 1 101 ? 7.344 -3.770 3.134 1.00 92.50 101 SER A N 1
ATOM 776 C CA . SER A 1 101 ? 7.209 -4.953 3.994 1.00 92.50 101 SER A CA 1
ATOM 777 C C . SER A 1 101 ? 7.292 -4.617 5.483 1.00 92.50 101 SER A C 1
ATOM 779 O O . SER A 1 101 ? 6.581 -5.218 6.280 1.00 92.50 101 SER A O 1
ATOM 781 N N . GLU A 1 102 ? 8.144 -3.656 5.852 1.00 92.50 102 GLU A N 1
ATOM 782 C CA . GLU A 1 102 ? 8.251 -3.156 7.229 1.00 92.50 102 GLU A CA 1
ATOM 783 C C . GLU A 1 102 ? 6.992 -2.362 7.600 1.00 92.50 102 GLU A C 1
ATOM 785 O O . GLU A 1 102 ? 6.389 -2.616 8.639 1.00 92.50 102 GLU A O 1
ATOM 790 N N . PHE A 1 103 ? 6.539 -1.473 6.711 1.00 95.50 103 PHE A N 1
ATOM 791 C CA . PHE A 1 103 ? 5.331 -0.678 6.928 1.00 95.50 103 PHE A CA 1
ATOM 792 C C . PHE A 1 103 ? 4.076 -1.550 7.097 1.00 95.50 103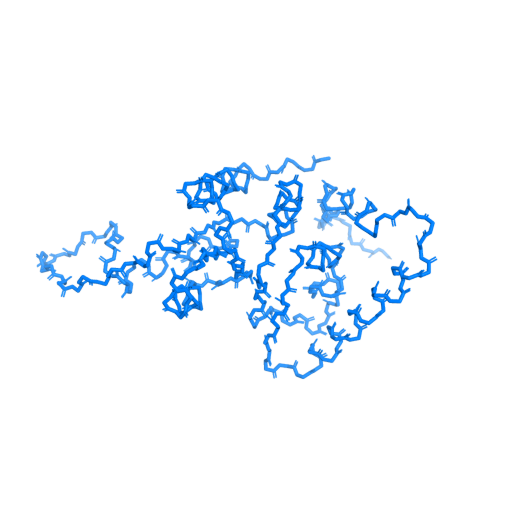 PHE A C 1
ATOM 794 O O . PHE A 1 103 ? 3.285 -1.318 8.007 1.00 95.50 103 PHE A O 1
ATOM 801 N N . TRP A 1 104 ? 3.896 -2.579 6.262 1.00 95.75 104 TRP A N 1
ATOM 802 C CA . TRP A 1 104 ? 2.778 -3.523 6.378 1.00 95.75 104 TRP A CA 1
ATOM 803 C C . TRP A 1 104 ? 2.801 -4.274 7.708 1.00 95.75 104 TRP A C 1
ATOM 805 O O . TRP A 1 104 ? 1.762 -4.422 8.344 1.00 95.75 104 TRP A O 1
ATOM 815 N N . LEU A 1 105 ? 3.983 -4.712 8.152 1.00 93.88 105 LEU A N 1
ATOM 816 C CA . LEU A 1 105 ? 4.140 -5.381 9.441 1.00 93.88 105 LEU A CA 1
ATOM 817 C C . LEU A 1 105 ? 3.776 -4.456 10.609 1.00 93.88 105 LEU A C 1
ATOM 819 O O . LEU A 1 105 ? 3.116 -4.897 11.550 1.00 93.88 105 LEU A O 1
ATOM 823 N N . GLN A 1 106 ? 4.180 -3.186 10.548 1.00 94.94 106 GLN A N 1
ATOM 824 C CA . GLN A 1 106 ? 3.844 -2.192 11.568 1.00 94.94 106 GLN A CA 1
ATOM 825 C C . GLN A 1 106 ? 2.346 -1.866 11.569 1.00 94.94 106 GLN A C 1
ATOM 827 O O . GLN A 1 106 ? 1.738 -1.845 12.636 1.00 94.94 106 GLN A O 1
ATOM 832 N N . ALA A 1 107 ? 1.729 -1.703 10.395 1.00 95.88 107 ALA A N 1
ATOM 833 C CA . ALA A 1 107 ? 0.288 -1.476 10.267 1.00 95.88 107 ALA A CA 1
ATOM 834 C C . ALA A 1 107 ? -0.523 -2.650 10.835 1.00 95.88 107 ALA A C 1
ATOM 836 O O . ALA A 1 107 ? -1.446 -2.440 11.622 1.00 95.88 107 ALA A O 1
ATOM 837 N N . LEU A 1 108 ? -0.126 -3.884 10.512 1.00 94.00 108 LEU A N 1
ATOM 838 C CA . LEU A 1 108 ? -0.748 -5.088 11.060 1.00 94.00 108 LEU A CA 1
ATOM 839 C C . LEU A 1 108 ? -0.563 -5.175 12.583 1.00 94.00 108 LEU A C 1
ATOM 841 O O . LEU A 1 108 ? -1.518 -5.445 13.305 1.00 94.00 108 LEU A O 1
ATOM 845 N N . SER A 1 109 ? 0.646 -4.898 13.083 1.00 93.38 109 SER A N 1
ATOM 846 C CA . SER A 1 109 ? 0.941 -4.874 14.527 1.00 93.38 109 SER A CA 1
ATOM 847 C C . SER A 1 109 ? 0.147 -3.801 15.277 1.00 93.38 109 SER A C 1
ATOM 849 O O . SER A 1 109 ? -0.194 -3.992 16.439 1.00 93.38 109 SER A O 1
ATOM 851 N N . ALA A 1 110 ? -0.180 -2.689 14.614 1.00 94.75 110 ALA A N 1
ATOM 852 C CA . ALA A 1 110 ? -1.033 -1.633 15.150 1.00 94.75 110 ALA A CA 1
ATOM 853 C C . ALA A 1 110 ? -2.539 -1.942 15.031 1.00 94.75 110 ALA A C 1
ATOM 855 O O . ALA A 1 110 ? -3.362 -1.082 15.346 1.00 94.75 110 ALA A O 1
ATOM 856 N N . GLY A 1 111 ? -2.911 -3.137 14.559 1.00 93.94 111 GLY A N 1
ATOM 857 C CA . GLY A 1 111 ? -4.303 -3.564 14.427 1.00 93.94 111 GLY A CA 1
ATOM 858 C C . GLY A 1 111 ? -5.076 -2.831 13.331 1.00 93.94 111 GLY A C 1
ATOM 859 O O . GLY A 1 111 ? -6.301 -2.744 13.408 1.00 93.94 111 GLY A O 1
ATOM 860 N N . TRP A 1 112 ? -4.390 -2.267 12.331 1.00 94.62 112 TRP A N 1
ATOM 861 C CA . TRP A 1 112 ? -5.075 -1.611 11.221 1.00 94.62 112 TRP A CA 1
ATOM 862 C C . TRP A 1 112 ? -5.881 -2.630 10.418 1.00 94.62 112 TRP A C 1
ATOM 864 O O . TRP A 1 112 ? -5.369 -3.683 10.048 1.00 94.62 112 TRP A O 1
ATOM 874 N N . ASN A 1 113 ? -7.124 -2.268 10.104 1.00 89.00 113 ASN A N 1
ATOM 875 C CA . ASN A 1 113 ? -7.973 -2.992 9.169 1.00 89.00 113 ASN A CA 1
ATOM 876 C C . ASN A 1 113 ? -8.300 -2.061 8.001 1.00 89.00 113 ASN A C 1
ATOM 878 O O . ASN A 1 113 ? -8.943 -1.021 8.182 1.00 89.00 113 ASN A O 1
ATOM 882 N N . LEU A 1 114 ? -7.785 -2.390 6.820 1.00 96.81 114 LEU A N 1
ATOM 883 C CA . LEU A 1 114 ? -7.937 -1.541 5.648 1.00 96.81 114 LEU A CA 1
ATOM 884 C C . LEU A 1 114 ? -9.340 -1.684 5.057 1.00 96.81 114 LEU A C 1
ATOM 886 O O . LEU A 1 114 ? -9.933 -2.757 5.043 1.00 96.81 114 LEU A O 1
ATOM 890 N N . LYS A 1 115 ? -9.852 -0.594 4.484 1.00 97.12 115 LYS A N 1
ATOM 891 C CA . LYS A 1 115 ? -10.977 -0.667 3.544 1.00 97.12 115 LYS A CA 1
ATOM 892 C C . LYS A 1 115 ? -10.507 -1.208 2.200 1.00 97.12 115 LYS A C 1
ATOM 894 O O . LYS A 1 115 ? -11.190 -2.020 1.590 1.00 97.12 115 LYS A O 1
ATOM 899 N N . ALA A 1 116 ? -9.359 -0.718 1.735 1.00 96.94 116 ALA A N 1
ATOM 900 C CA . ALA A 1 116 ? -8.780 -1.128 0.469 1.00 96.94 116 ALA A CA 1
ATOM 901 C C . ALA A 1 116 ? -7.251 -1.005 0.468 1.00 96.94 116 ALA A C 1
ATOM 903 O O . ALA A 1 116 ? -6.689 -0.026 0.972 1.00 96.94 116 ALA A O 1
ATOM 904 N N . HIS A 1 117 ? -6.588 -1.962 -0.174 1.00 97.69 117 HIS A N 1
ATOM 905 C CA . HIS A 1 117 ? -5.148 -1.996 -0.399 1.00 97.69 117 HIS A CA 1
ATOM 906 C C . HIS A 1 117 ? -4.853 -2.022 -1.900 1.00 97.69 117 HIS A C 1
ATOM 908 O O . HIS A 1 117 ? -5.098 -3.003 -2.600 1.00 97.69 117 HIS A O 1
ATOM 914 N N . TYR A 1 118 ? -4.308 -0.923 -2.407 1.00 97.75 118 TYR A N 1
ATOM 915 C CA . TYR A 1 118 ? -3.934 -0.749 -3.800 1.00 97.75 118 TYR A CA 1
ATOM 916 C C . TYR A 1 118 ? -2.466 -1.127 -4.031 1.00 97.75 118 TYR A C 1
ATOM 918 O O . TYR A 1 118 ? -1.558 -0.620 -3.366 1.00 97.75 118 TYR A O 1
ATOM 926 N N . ILE A 1 119 ? -2.238 -1.990 -5.024 1.00 95.94 119 ILE A N 1
ATOM 927 C CA . ILE A 1 119 ? -0.920 -2.350 -5.561 1.00 95.94 119 ILE A CA 1
ATOM 928 C C . ILE A 1 119 ? -0.961 -2.098 -7.071 1.00 95.94 119 ILE A C 1
ATOM 930 O O . ILE A 1 119 ? -1.385 -2.937 -7.873 1.00 95.94 119 ILE A O 1
ATOM 934 N N . LEU A 1 120 ? -0.557 -0.892 -7.464 1.00 93.12 120 LEU A N 1
ATOM 935 C CA . LEU A 1 120 ? -0.725 -0.393 -8.826 1.00 93.12 120 LEU A CA 1
ATOM 936 C C . LEU A 1 120 ? 0.586 -0.455 -9.604 1.00 93.12 120 LEU A C 1
ATOM 938 O O . LEU A 1 120 ? 1.568 0.184 -9.242 1.00 93.12 120 LEU A O 1
ATOM 942 N N . TYR A 1 121 ? 0.576 -1.200 -10.708 1.00 89.81 121 TYR A N 1
ATOM 943 C CA . TYR A 1 121 ? 1.716 -1.398 -11.605 1.00 89.81 121 TYR A CA 1
ATOM 944 C C . TYR A 1 121 ? 3.002 -1.784 -10.850 1.00 89.81 121 TYR A C 1
ATOM 946 O O . TYR A 1 121 ? 4.035 -1.123 -11.009 1.00 89.81 121 TYR A O 1
ATOM 954 N N . PRO A 1 122 ? 2.961 -2.843 -10.012 1.00 86.94 122 PRO A N 1
ATOM 955 C CA . PRO A 1 122 ? 4.145 -3.300 -9.299 1.00 86.94 122 PRO A CA 1
ATOM 956 C C . PRO A 1 122 ? 5.231 -3.687 -10.301 1.00 86.94 122 PRO A C 1
ATOM 958 O O . PRO A 1 122 ? 4.938 -4.159 -11.401 1.00 86.94 122 PRO A O 1
ATOM 961 N N . ASN A 1 123 ? 6.499 -3.509 -9.923 1.00 82.69 123 ASN A N 1
ATOM 962 C CA . ASN A 1 123 ? 7.599 -3.905 -10.794 1.00 82.69 123 ASN A CA 1
ATOM 963 C C . ASN A 1 123 ? 7.505 -5.420 -11.081 1.00 82.69 123 ASN A C 1
ATOM 965 O O . ASN A 1 123 ? 7.630 -6.218 -10.147 1.00 82.69 123 ASN A O 1
ATOM 969 N N . PRO A 1 124 ? 7.308 -5.826 -12.349 1.00 69.19 124 PRO A N 1
ATOM 970 C CA . PRO A 1 124 ? 6.968 -7.202 -12.689 1.00 69.19 124 PRO A CA 1
ATOM 971 C C . PRO A 1 124 ? 8.109 -8.200 -12.463 1.00 69.19 124 PRO A C 1
ATOM 973 O O . PRO A 1 124 ? 7.847 -9.388 -12.302 1.00 69.19 124 PRO A O 1
ATOM 976 N N . ASN A 1 125 ? 9.374 -7.756 -12.464 1.00 76.75 125 ASN A N 1
ATOM 977 C CA . ASN A 1 125 ? 10.563 -8.614 -12.332 1.00 76.75 125 ASN A CA 1
ATOM 978 C C . ASN A 1 125 ? 10.429 -9.991 -13.046 1.00 76.75 125 ASN A C 1
ATOM 980 O O . ASN A 1 125 ? 10.422 -11.042 -12.391 1.00 76.75 125 ASN A O 1
ATOM 984 N N . PRO A 1 126 ? 10.337 -10.038 -14.393 1.00 72.88 126 PRO A N 1
ATOM 985 C CA . PRO A 1 126 ? 9.968 -11.254 -15.131 1.00 72.88 126 PRO A CA 1
ATOM 986 C C . PRO A 1 126 ? 10.890 -12.460 -14.910 1.00 72.88 126 PRO A C 1
ATOM 988 O O . PRO A 1 126 ? 10.458 -13.596 -15.034 1.00 72.88 126 PRO A O 1
ATOM 991 N N . LYS A 1 127 ? 12.149 -12.232 -14.527 1.00 78.06 127 LYS A N 1
ATOM 992 C CA . LYS A 1 127 ? 13.143 -13.295 -14.308 1.00 78.06 127 LYS A CA 1
ATOM 993 C C . LYS A 1 127 ? 13.356 -13.664 -12.834 1.00 78.06 127 LYS A C 1
ATOM 995 O O . LYS A 1 127 ? 14.157 -14.541 -12.542 1.00 78.06 127 LYS A O 1
ATOM 1000 N N . ARG A 1 128 ? 12.707 -12.971 -11.888 1.00 81.19 128 ARG A N 1
ATOM 1001 C CA . ARG A 1 128 ? 12.968 -13.117 -10.443 1.00 81.19 128 ARG A CA 1
ATOM 1002 C C . ARG A 1 128 ? 11.659 -13.185 -9.662 1.00 81.19 128 ARG A C 1
ATOM 1004 O O . ARG A 1 128 ? 11.212 -12.178 -9.121 1.00 81.19 128 ARG A O 1
ATOM 1011 N N . LEU A 1 129 ? 11.075 -14.383 -9.577 1.00 77.12 129 LEU A N 1
ATOM 1012 C CA . LEU A 1 129 ? 9.797 -14.621 -8.890 1.00 77.12 129 LEU A CA 1
ATOM 1013 C C . LEU A 1 129 ? 9.799 -14.104 -7.441 1.00 77.12 129 LEU A C 1
ATOM 1015 O O . LEU A 1 129 ? 8.884 -13.388 -7.053 1.00 77.12 129 LEU A O 1
ATOM 1019 N N . LYS A 1 130 ? 10.877 -14.346 -6.678 1.00 79.06 130 LYS A N 1
ATOM 1020 C CA . LYS A 1 130 ? 11.032 -13.862 -5.288 1.00 79.06 130 LYS A CA 1
ATOM 1021 C C . LYS A 1 130 ? 11.038 -12.331 -5.141 1.00 79.06 130 LYS A C 1
ATOM 1023 O O . LYS A 1 130 ? 10.973 -11.814 -4.032 1.00 79.06 130 LYS A O 1
ATOM 1028 N N . SER A 1 131 ? 11.170 -11.593 -6.244 1.00 80.62 131 SER A N 1
ATOM 1029 C CA . SER A 1 131 ? 11.102 -10.127 -6.275 1.00 80.62 131 SER A CA 1
ATOM 1030 C C . SER A 1 131 ? 9.720 -9.599 -6.681 1.00 80.62 131 SER A C 1
ATOM 1032 O O . SER A 1 131 ? 9.561 -8.385 -6.815 1.00 80.62 131 SER A O 1
ATOM 1034 N N . ARG A 1 132 ? 8.741 -10.482 -6.912 1.00 88.81 132 ARG A N 1
ATOM 1035 C CA . ARG A 1 132 ? 7.324 -10.140 -7.088 1.00 88.81 132 ARG A CA 1
ATOM 1036 C C . ARG A 1 132 ? 6.623 -10.263 -5.747 1.00 88.81 132 ARG A C 1
ATOM 1038 O O . ARG A 1 132 ? 6.995 -11.118 -4.951 1.00 88.81 132 ARG A O 1
ATOM 1045 N N . TRP A 1 133 ? 5.602 -9.448 -5.506 1.00 90.25 133 TRP A N 1
ATOM 1046 C CA . TRP A 1 133 ? 4.938 -9.436 -4.204 1.00 90.25 133 TRP A CA 1
ATOM 1047 C C . TRP A 1 133 ? 4.340 -10.787 -3.820 1.00 90.25 133 TRP A C 1
ATOM 1049 O O . TRP A 1 133 ? 4.544 -11.195 -2.687 1.00 90.25 133 TRP A O 1
ATOM 1059 N N . HIS A 1 134 ? 3.730 -11.516 -4.758 1.00 89.56 134 HIS A N 1
ATOM 1060 C CA . HIS A 1 134 ? 3.195 -12.868 -4.534 1.00 89.56 134 HIS A CA 1
ATOM 1061 C C . HIS A 1 134 ? 4.253 -13.968 -4.374 1.00 89.56 134 HIS A C 1
ATOM 1063 O O . HIS A 1 134 ? 3.938 -15.050 -3.901 1.00 89.56 134 HIS A O 1
ATOM 1069 N N . GLY A 1 135 ? 5.512 -13.705 -4.733 1.00 87.44 135 GLY A N 1
ATOM 1070 C CA . GLY A 1 135 ? 6.644 -14.600 -4.462 1.00 87.44 135 GLY A CA 1
ATOM 1071 C C . GLY A 1 135 ? 7.516 -14.148 -3.286 1.00 87.44 135 GLY A C 1
ATOM 1072 O O . GLY A 1 135 ? 8.524 -14.791 -2.985 1.00 87.44 135 GLY A O 1
ATOM 1073 N N . HIS A 1 136 ? 7.186 -13.017 -2.658 1.00 88.88 136 HIS A N 1
ATOM 1074 C CA . HIS A 1 136 ? 7.967 -12.418 -1.582 1.00 88.88 136 HIS A CA 1
ATOM 1075 C C . HIS A 1 136 ? 7.500 -12.957 -0.219 1.00 88.88 136 HIS A C 1
ATOM 1077 O O . HIS A 1 136 ? 6.296 -13.091 -0.013 1.00 88.88 136 HIS A O 1
ATOM 1083 N N . PRO A 1 137 ? 8.393 -13.163 0.771 1.00 87.25 137 PRO A N 1
ATOM 1084 C CA . PRO A 1 137 ? 7.998 -13.597 2.119 1.00 87.25 137 PRO A CA 1
ATOM 1085 C C . PRO A 1 137 ? 6.978 -12.682 2.814 1.00 87.25 137 PRO A C 1
ATOM 1087 O O . PRO A 1 137 ? 6.280 -13.104 3.717 1.00 87.25 137 PRO A O 1
ATOM 1090 N N . ALA A 1 138 ? 6.877 -11.422 2.394 1.00 89.12 138 ALA A N 1
ATOM 1091 C CA . ALA A 1 138 ? 5.901 -10.470 2.929 1.00 89.12 138 ALA A CA 1
ATOM 1092 C C . ALA A 1 138 ? 4.492 -10.615 2.324 1.00 89.12 138 ALA A C 1
ATOM 1094 O O . ALA A 1 138 ? 3.601 -9.874 2.727 1.00 89.12 138 ALA A O 1
ATOM 1095 N N . PHE A 1 139 ? 4.276 -11.522 1.364 1.00 91.50 139 PHE A N 1
ATOM 1096 C CA . PHE A 1 139 ? 2.971 -11.719 0.728 1.00 91.50 139 PHE A CA 1
ATOM 1097 C C . PHE A 1 139 ? 1.825 -11.933 1.731 1.00 91.50 139 PHE A C 1
ATOM 1099 O O . PHE A 1 139 ? 0.808 -11.256 1.590 1.00 91.50 139 PHE A O 1
ATOM 1106 N N . PRO A 1 140 ? 1.973 -12.752 2.793 1.00 90.44 140 PRO A N 1
ATOM 1107 C CA . PRO A 1 140 ? 0.890 -12.953 3.756 1.00 90.44 140 PRO A CA 1
ATOM 1108 C C . PRO A 1 140 ? 0.488 -11.671 4.491 1.00 90.44 140 PRO A C 1
ATOM 1110 O O . PRO A 1 140 ? -0.677 -11.507 4.835 1.00 90.44 140 PRO A O 1
ATOM 1113 N N . LEU A 1 141 ? 1.419 -10.724 4.676 1.00 91.62 141 LEU A N 1
ATOM 1114 C CA . LEU A 1 141 ? 1.110 -9.431 5.295 1.00 91.62 141 LEU A CA 1
ATOM 1115 C C . LEU A 1 141 ? 0.132 -8.619 4.440 1.00 91.62 141 LEU A C 1
ATOM 1117 O O . LEU A 1 141 ? -0.732 -7.949 4.990 1.00 91.62 141 LEU A O 1
ATOM 1121 N N . ILE A 1 142 ? 0.234 -8.708 3.110 1.00 92.31 142 ILE A N 1
ATOM 1122 C CA . ILE A 1 142 ? -0.699 -8.048 2.184 1.00 92.31 142 ILE A CA 1
ATOM 1123 C C . ILE A 1 142 ? -2.118 -8.585 2.402 1.00 92.31 142 ILE A C 1
ATOM 1125 O O . ILE A 1 142 ? -3.061 -7.807 2.464 1.00 92.31 142 ILE A O 1
ATOM 1129 N N . LEU A 1 143 ? -2.263 -9.904 2.557 1.00 91.69 143 LEU A N 1
ATOM 1130 C CA . LEU A 1 143 ? -3.567 -10.547 2.748 1.00 91.69 143 LEU A CA 1
ATOM 1131 C C . LEU A 1 143 ? -4.175 -10.219 4.117 1.00 91.69 143 LEU A C 1
ATOM 1133 O O . LEU A 1 143 ? -5.378 -10.010 4.237 1.00 91.69 143 LEU A O 1
ATOM 1137 N N . MET A 1 144 ? -3.339 -10.159 5.153 1.00 90.75 144 MET A N 1
ATOM 1138 C CA . MET A 1 144 ? -3.791 -9.969 6.531 1.00 90.75 144 MET A CA 1
ATOM 1139 C C . MET A 1 144 ? -4.165 -8.535 6.894 1.00 90.75 144 MET A C 1
ATOM 1141 O O . MET A 1 144 ? -4.872 -8.338 7.877 1.00 90.75 144 MET A O 1
ATOM 1145 N N . LEU A 1 145 ? -3.721 -7.540 6.123 1.00 92.38 145 LEU A N 1
ATOM 1146 C CA . LEU A 1 145 ? -4.150 -6.150 6.310 1.00 92.38 145 LEU A CA 1
ATOM 1147 C C . LEU A 1 145 ? -5.650 -5.939 6.024 1.00 92.38 145 LEU A C 1
ATOM 1149 O O . LEU A 1 145 ? -6.203 -4.904 6.405 1.00 92.38 145 LEU A O 1
ATOM 1153 N N . GLY A 1 146 ? -6.305 -6.923 5.398 1.00 88.12 146 GLY A N 1
ATOM 1154 C CA . GLY A 1 146 ? -7.745 -6.943 5.181 1.00 88.12 146 GLY A CA 1
ATOM 1155 C C . GLY A 1 146 ? -8.226 -5.982 4.093 1.00 88.12 146 GLY A C 1
ATOM 1156 O O . GLY A 1 146 ? -7.441 -5.366 3.367 1.00 88.12 146 GLY A O 1
ATOM 1157 N N . GLY A 1 147 ? -9.551 -5.876 3.989 1.00 91.00 147 GLY A N 1
ATOM 1158 C CA . GLY A 1 147 ? -10.228 -5.068 2.978 1.00 91.00 147 GLY A CA 1
ATOM 1159 C C . GLY A 1 147 ? -10.117 -5.619 1.558 1.00 91.00 147 GLY A C 1
ATOM 1160 O O . GLY A 1 147 ? -9.669 -6.742 1.323 1.00 91.00 147 GLY A O 1
ATOM 1161 N N . ASP A 1 148 ? -10.527 -4.796 0.595 1.00 92.38 148 ASP A N 1
ATOM 1162 C CA . ASP A 1 148 ? -10.399 -5.125 -0.822 1.00 92.38 148 ASP A CA 1
ATOM 1163 C C . ASP A 1 148 ? -8.939 -4.984 -1.272 1.00 92.38 148 ASP A C 1
ATOM 1165 O O . ASP A 1 148 ? -8.324 -3.933 -1.086 1.00 92.38 148 ASP A O 1
ATOM 1169 N N . ILE A 1 149 ? -8.382 -6.000 -1.932 1.00 93.38 149 ILE A N 1
ATOM 1170 C CA . ILE A 1 149 ? -7.043 -5.923 -2.535 1.00 93.38 149 ILE A CA 1
ATOM 1171 C C . ILE A 1 149 ? -7.189 -5.617 -4.027 1.00 93.38 149 ILE A C 1
ATOM 1173 O O . ILE A 1 149 ? -7.691 -6.432 -4.802 1.00 93.38 149 ILE A O 1
ATOM 1177 N N . ILE A 1 150 ? -6.714 -4.445 -4.455 1.00 94.75 150 ILE A N 1
ATOM 1178 C CA . ILE A 1 150 ? -6.802 -3.990 -5.843 1.00 94.75 150 ILE A CA 1
ATOM 1179 C C . ILE A 1 150 ? -5.419 -4.026 -6.483 1.00 94.75 150 ILE A C 1
ATOM 1181 O O . ILE A 1 150 ? -4.575 -3.157 -6.251 1.00 94.75 150 ILE A O 1
ATOM 1185 N N . VAL A 1 151 ? -5.215 -4.999 -7.369 1.00 93.44 151 VAL A N 1
ATOM 1186 C CA . VAL A 1 151 ? -3.988 -5.127 -8.163 1.00 93.44 151 VAL A CA 1
ATOM 1187 C C . VAL A 1 151 ? -4.237 -4.688 -9.602 1.00 93.44 151 VAL A C 1
ATOM 1189 O O . VAL A 1 151 ? -5.192 -5.121 -10.252 1.00 93.44 151 VAL A O 1
ATOM 1192 N N . ARG A 1 152 ? -3.357 -3.835 -10.135 1.00 89.69 152 ARG A N 1
ATOM 1193 C CA . ARG A 1 152 ? -3.356 -3.453 -11.558 1.00 89.69 152 ARG A CA 1
ATOM 1194 C C . ARG A 1 152 ? -1.981 -3.689 -12.159 1.00 89.69 152 ARG A C 1
ATOM 1196 O O . ARG A 1 152 ? -0.972 -3.349 -11.555 1.00 89.69 152 ARG A O 1
ATOM 1203 N N . SER A 1 153 ? -1.939 -4.242 -13.363 1.00 88.25 153 SER A N 1
ATOM 1204 C CA . SER A 1 153 ? -0.710 -4.449 -14.126 1.00 88.25 153 SER A CA 1
ATOM 1205 C C . SER A 1 153 ? -1.049 -4.527 -15.610 1.00 88.25 153 SER A C 1
ATOM 1207 O O . SER A 1 153 ? -2.128 -4.987 -15.977 1.00 88.25 153 SER A O 1
ATOM 1209 N N . ASN A 1 154 ? -0.125 -4.101 -16.467 1.00 85.81 154 ASN A N 1
ATOM 1210 C CA . ASN A 1 154 ? -0.201 -4.352 -17.908 1.00 85.81 154 ASN A CA 1
ATOM 1211 C C . ASN A 1 154 ? 0.345 -5.742 -18.289 1.00 85.81 154 ASN A C 1
ATOM 1213 O O . ASN A 1 154 ? 0.305 -6.117 -19.458 1.00 85.81 154 ASN A O 1
ATOM 1217 N N . TRP A 1 155 ? 0.847 -6.516 -17.322 1.00 88.19 155 TRP A N 1
ATOM 1218 C CA . TRP A 1 155 ? 1.362 -7.860 -17.545 1.00 88.19 155 TRP A CA 1
ATOM 1219 C C . TRP A 1 155 ? 0.385 -8.918 -17.030 1.00 88.19 155 TRP A C 1
ATOM 1221 O O . TRP A 1 155 ? 0.269 -9.146 -15.826 1.00 88.19 155 TRP A O 1
ATOM 1231 N N . ARG A 1 156 ? -0.309 -9.586 -17.958 1.00 87.25 156 ARG A N 1
ATOM 1232 C CA . ARG A 1 156 ? -1.349 -10.579 -17.645 1.00 87.25 156 ARG A CA 1
ATOM 1233 C C . ARG A 1 156 ? -0.842 -11.719 -16.761 1.00 87.25 156 ARG A C 1
ATOM 1235 O O . ARG A 1 156 ? -1.527 -12.081 -15.816 1.00 87.25 156 ARG A O 1
ATOM 1242 N N . THR A 1 157 ? 0.364 -12.226 -17.022 1.00 87.00 157 THR A N 1
ATOM 1243 C CA . THR A 1 157 ? 0.975 -13.301 -16.226 1.00 87.00 157 THR A CA 1
ATOM 1244 C C . THR A 1 157 ? 1.117 -12.911 -14.759 1.00 87.00 157 THR A C 1
ATOM 1246 O O . THR A 1 157 ? 0.795 -13.713 -13.898 1.00 87.00 157 THR A O 1
ATOM 1249 N N . PHE A 1 158 ? 1.505 -11.665 -14.460 1.00 87.62 158 PHE A N 1
ATOM 1250 C CA . PHE A 1 158 ? 1.576 -11.191 -13.075 1.00 87.62 158 PHE A CA 1
ATOM 1251 C C . PHE A 1 158 ? 0.222 -11.283 -12.374 1.00 87.62 158 PHE A C 1
ATOM 1253 O O . PHE A 1 158 ? 0.156 -11.711 -11.230 1.00 87.62 158 PHE A O 1
ATOM 1260 N N . LEU A 1 159 ? -0.849 -10.857 -13.052 1.00 87.38 159 LEU A N 1
ATOM 1261 C CA . LEU A 1 159 ? -2.196 -10.867 -12.480 1.00 87.38 159 LEU A CA 1
ATOM 1262 C C . LEU A 1 159 ? -2.697 -12.296 -12.259 1.00 87.38 159 LEU A C 1
ATOM 1264 O O . LEU A 1 159 ? -3.261 -12.573 -11.206 1.00 87.38 159 LEU A O 1
ATOM 1268 N N . SER A 1 160 ? -2.457 -13.193 -13.220 1.00 85.44 160 SER A N 1
ATOM 1269 C CA . SER A 1 160 ? -2.794 -14.614 -13.090 1.00 85.44 160 SER A CA 1
ATOM 1270 C C . SER A 1 160 ? -2.058 -15.260 -11.917 1.00 85.44 160 SER A C 1
ATOM 1272 O O . SER A 1 160 ? -2.703 -15.808 -11.031 1.00 85.44 160 SER A O 1
ATOM 1274 N N . GLU A 1 161 ? -0.734 -15.105 -11.842 1.00 91.12 161 GLU A N 1
ATOM 1275 C CA . GLU A 1 161 ? 0.064 -15.666 -10.745 1.00 91.12 161 GLU A CA 1
ATOM 1276 C C . GLU A 1 161 ? -0.306 -15.066 -9.379 1.00 91.12 161 GLU A C 1
ATOM 1278 O O . GLU A 1 161 ? -0.324 -15.777 -8.379 1.00 91.12 161 GLU A O 1
ATOM 1283 N N . PHE A 1 162 ? -0.597 -13.760 -9.312 1.00 90.56 162 PHE A N 1
ATOM 1284 C CA . PHE A 1 162 ? -1.026 -13.128 -8.063 1.00 90.56 162 PHE A CA 1
ATOM 1285 C C . PHE A 1 162 ? -2.365 -13.708 -7.600 1.00 90.56 162 PHE A C 1
ATOM 1287 O O . PHE A 1 162 ? -2.515 -14.028 -6.425 1.00 90.56 162 PHE A O 1
ATOM 1294 N N . SER A 1 163 ? -3.323 -13.875 -8.519 1.00 86.06 163 SER A N 1
ATOM 1295 C CA . SER A 1 163 ? -4.620 -14.485 -8.215 1.00 86.06 163 SER A CA 1
ATOM 1296 C C . SER A 1 163 ? -4.470 -15.924 -7.721 1.00 86.06 163 SER A C 1
ATOM 1298 O O . SER A 1 163 ? -5.087 -16.287 -6.725 1.00 86.06 163 SER A O 1
ATOM 1300 N N . GLU A 1 164 ? -3.641 -16.734 -8.382 1.00 89.31 164 GLU A N 1
ATOM 1301 C CA . GLU A 1 164 ? -3.360 -18.111 -7.957 1.00 89.31 164 GLU A CA 1
ATOM 1302 C C . GLU A 1 164 ? -2.702 -18.150 -6.574 1.00 89.31 164 GLU A C 1
ATOM 1304 O O . GLU A 1 164 ? -3.107 -18.933 -5.718 1.00 89.31 164 GLU A O 1
ATOM 1309 N N . ALA A 1 165 ? -1.745 -17.258 -6.307 1.00 91.12 165 ALA A N 1
ATOM 1310 C CA . ALA A 1 165 ? -1.101 -17.171 -5.001 1.00 91.12 165 ALA A CA 1
ATOM 1311 C C . ALA A 1 165 ? -2.090 -16.825 -3.875 1.00 91.12 165 ALA A C 1
ATOM 1313 O O . ALA A 1 165 ? -1.949 -17.345 -2.769 1.00 91.12 165 ALA A O 1
ATOM 1314 N N . VAL A 1 166 ? -3.097 -15.982 -4.142 1.00 87.94 166 VAL A N 1
ATOM 1315 C CA . VAL A 1 166 ? -4.173 -15.689 -3.177 1.00 87.94 166 VAL A CA 1
ATOM 1316 C C . VAL A 1 166 ? -4.994 -16.944 -2.876 1.00 87.94 166 VAL A C 1
ATOM 1318 O O . VAL A 1 166 ? -5.239 -17.225 -1.706 1.00 87.94 166 VAL A O 1
ATOM 1321 N N . VAL A 1 167 ? -5.380 -17.713 -3.902 1.00 84.56 167 VAL A N 1
ATOM 1322 C CA . VAL A 1 167 ? -6.135 -18.970 -3.728 1.00 84.56 167 VAL A CA 1
ATOM 1323 C C . VAL A 1 167 ? -5.333 -19.970 -2.897 1.00 84.56 167 VAL A C 1
ATOM 1325 O O . VAL A 1 167 ? -5.830 -20.458 -1.887 1.00 84.56 167 VAL A O 1
ATOM 1328 N N . ILE A 1 168 ? -4.063 -20.187 -3.247 1.00 86.69 168 ILE A N 1
ATOM 1329 C CA . ILE A 1 168 ? -3.167 -21.096 -2.515 1.00 86.69 168 ILE A CA 1
ATOM 1330 C C . ILE A 1 168 ? -3.025 -20.666 -1.048 1.00 86.69 168 ILE A C 1
ATOM 1332 O O . ILE A 1 168 ? -3.070 -21.498 -0.144 1.00 86.69 168 ILE A O 1
ATOM 1336 N N . ALA A 1 169 ? -2.853 -19.366 -0.792 1.00 85.31 169 ALA A N 1
ATOM 1337 C CA . ALA A 1 169 ? -2.745 -18.852 0.570 1.00 85.31 169 ALA A CA 1
ATOM 1338 C C . ALA A 1 169 ? -4.047 -19.039 1.366 1.00 85.31 169 ALA A C 1
ATOM 1340 O O . ALA A 1 169 ? -3.995 -19.335 2.558 1.00 85.31 169 ALA A O 1
ATOM 1341 N N . HIS A 1 170 ? -5.204 -18.889 0.717 1.00 77.69 170 HIS A N 1
ATOM 1342 C CA . HIS A 1 170 ? -6.505 -19.107 1.341 1.00 77.69 170 HIS A CA 1
ATOM 1343 C C . HIS A 1 170 ? -6.737 -20.581 1.701 1.00 77.69 170 HIS A C 1
ATOM 1345 O O . HIS A 1 170 ? -7.089 -20.876 2.840 1.00 77.69 170 HIS A O 1
ATOM 1351 N N . GLU A 1 171 ? -6.458 -21.508 0.784 1.00 75.75 171 GLU A N 1
ATOM 1352 C CA . GLU A 1 171 ? -6.569 -22.951 1.043 1.00 75.75 171 GLU A CA 1
ATOM 1353 C C . GLU A 1 171 ? -5.649 -23.388 2.192 1.00 75.75 171 GLU A C 1
ATOM 1355 O O . GLU A 1 171 ? -6.042 -24.155 3.073 1.00 75.75 171 GLU A O 1
ATOM 1360 N N . ALA A 1 172 ? -4.429 -22.847 2.239 1.00 76.75 172 ALA A N 1
ATOM 1361 C CA . ALA A 1 172 ? -3.500 -23.132 3.324 1.00 76.75 172 ALA A CA 1
ATOM 1362 C C . ALA A 1 172 ? -4.048 -22.654 4.691 1.00 76.75 172 ALA A C 1
ATOM 1364 O O . ALA A 1 172 ? -3.901 -23.368 5.694 1.00 76.75 172 ALA A O 1
ATOM 1365 N N . CYS A 1 173 ? -4.722 -21.492 4.734 1.00 68.25 173 CYS A N 1
ATOM 1366 C CA . CYS A 1 173 ? -5.431 -20.979 5.917 1.00 68.25 173 CYS A CA 1
ATOM 1367 C C . CYS A 1 173 ? -6.481 -21.959 6.443 1.00 68.25 173 CYS A C 1
ATOM 1369 O O . CYS A 1 173 ? -6.481 -22.243 7.642 1.00 68.25 173 CYS A O 1
ATOM 1371 N N . GLU A 1 174 ? -7.325 -22.513 5.573 1.00 60.88 174 GLU A N 1
ATOM 1372 C CA . GLU A 1 174 ? -8.387 -23.443 5.981 1.00 60.88 174 GLU A CA 1
ATOM 1373 C C . GLU A 1 174 ? -7.828 -24.751 6.562 1.00 60.88 174 GLU A C 1
ATOM 1375 O O . GLU A 1 174 ? -8.319 -25.248 7.580 1.00 60.88 174 GLU A O 1
ATOM 1380 N N . VAL A 1 175 ? -6.735 -25.266 5.993 1.00 60.09 175 VAL A N 1
ATOM 1381 C CA . VAL A 1 175 ? -6.053 -26.473 6.495 1.00 60.09 175 VAL A CA 1
ATOM 1382 C C . VAL A 1 175 ? -5.410 -26.243 7.872 1.00 60.09 175 VAL A C 1
ATOM 1384 O O . VAL A 1 175 ? -5.325 -27.167 8.681 1.00 60.09 175 VAL A O 1
ATOM 1387 N N . SER A 1 176 ? -4.999 -25.009 8.182 1.00 57.75 176 SER A N 1
ATOM 1388 C CA . SER A 1 176 ? -4.283 -24.668 9.424 1.00 57.75 176 SER A CA 1
ATOM 1389 C C . SER A 1 176 ? -5.187 -24.158 10.552 1.00 57.75 176 SER A C 1
ATOM 1391 O O . SER A 1 176 ? -4.687 -23.608 11.535 1.00 57.75 176 SER A O 1
ATOM 1393 N N . SER A 1 177 ? -6.504 -24.380 10.461 1.00 50.69 177 SER A N 1
ATOM 1394 C CA . SER A 1 177 ? -7.519 -24.022 11.473 1.00 50.69 177 SER A CA 1
ATOM 1395 C C . SER A 1 177 ? -7.268 -24.584 12.891 1.00 50.69 177 SER A C 1
ATOM 1397 O O . SER A 1 177 ? -8.005 -24.270 13.821 1.00 50.69 177 SER A O 1
ATOM 1399 N N . GLY A 1 178 ? -6.196 -25.355 13.101 1.00 46.38 178 GLY A N 1
ATOM 1400 C CA . GLY A 1 178 ? -5.522 -25.519 14.391 1.00 46.38 178 GLY A CA 1
ATOM 1401 C C . GLY A 1 178 ? -4.520 -24.387 14.679 1.00 46.38 178 GLY A C 1
ATOM 1402 O O . GLY A 1 178 ? -3.321 -24.627 14.746 1.00 46.38 178 GLY A O 1
ATOM 1403 N N . ALA A 1 179 ? -5.022 -23.161 14.848 1.00 46.00 179 ALA A N 1
ATOM 1404 C CA . ALA A 1 179 ? -4.394 -22.057 15.586 1.00 46.00 179 ALA A CA 1
ATOM 1405 C C . ALA A 1 179 ? -2.911 -21.706 15.311 1.00 46.00 179 ALA A C 1
ATOM 1407 O O . ALA A 1 179 ? -2.160 -21.486 16.257 1.00 46.00 179 ALA A O 1
ATOM 1408 N N . ASN A 1 180 ? -2.494 -21.520 14.055 1.00 42.12 180 ASN A N 1
ATOM 1409 C CA . ASN A 1 180 ? -1.320 -20.684 13.775 1.00 42.12 180 ASN A CA 1
ATOM 1410 C C . ASN A 1 180 ? -1.583 -19.749 12.594 1.00 42.12 180 ASN A C 1
ATOM 1412 O O . ASN A 1 180 ? -1.820 -20.181 11.470 1.00 42.12 180 ASN A O 1
ATOM 1416 N N . SER A 1 181 ? -1.547 -18.442 12.870 1.00 51.47 181 SER A N 1
ATOM 1417 C CA . SER A 1 181 ? -1.636 -17.401 11.848 1.00 51.47 181 SER A CA 1
ATOM 1418 C C . SER A 1 181 ? -0.529 -17.604 10.821 1.00 51.47 181 SER A C 1
ATOM 1420 O O . SER A 1 181 ? 0.646 -17.678 11.194 1.00 51.47 181 SER A O 1
ATOM 1422 N N . PHE A 1 182 ? -0.894 -17.632 9.535 1.00 45.22 182 PHE A N 1
ATOM 1423 C CA . PHE A 1 182 ? 0.069 -17.732 8.442 1.00 45.22 182 PHE A CA 1
ATOM 1424 C C . PHE A 1 182 ? 1.169 -16.692 8.556 1.00 45.22 182 PHE A C 1
ATOM 1426 O O . PHE A 1 182 ? 2.270 -16.992 8.139 1.00 45.22 182 PHE A O 1
ATOM 1433 N N . ALA A 1 183 ? 0.933 -15.526 9.169 1.00 40.88 183 ALA A N 1
ATOM 1434 C CA . ALA A 1 183 ? 1.967 -14.518 9.369 1.00 40.88 183 ALA A CA 1
ATOM 1435 C C . ALA A 1 183 ? 3.105 -14.928 10.300 1.00 40.88 183 ALA A C 1
ATOM 1437 O O . ALA A 1 183 ? 4.174 -14.356 10.139 1.00 40.88 183 ALA A O 1
ATOM 1438 N N . SER A 1 184 ? 2.941 -15.844 11.257 1.00 44.06 184 SER A N 1
ATOM 1439 C CA . SER A 1 184 ? 3.940 -16.022 12.328 1.00 44.06 184 SER A CA 1
ATOM 1440 C C . SER A 1 184 ? 5.362 -16.337 11.803 1.00 44.06 184 SER A C 1
ATOM 1442 O O . SER A 1 184 ? 6.293 -15.598 12.144 1.00 44.06 184 SER A O 1
ATOM 1444 N N . PRO A 1 185 ? 5.563 -17.273 10.850 1.00 39.59 185 PRO A N 1
ATOM 1445 C CA . PRO A 1 185 ? 6.882 -17.502 10.243 1.00 39.59 185 PRO A CA 1
ATOM 1446 C C . PRO A 1 185 ? 7.400 -16.322 9.396 1.00 39.59 185 PRO A C 1
ATOM 1448 O O . PRO A 1 185 ? 8.610 -16.151 9.202 1.00 39.59 185 PRO A O 1
ATOM 1451 N N . TYR A 1 186 ? 6.501 -15.486 8.868 1.00 41.53 186 TYR A N 1
ATOM 1452 C CA . TYR A 1 186 ? 6.854 -14.344 8.020 1.00 41.53 186 TYR A CA 1
ATOM 1453 C C . TYR A 1 186 ? 7.021 -13.044 8.796 1.00 41.53 186 TYR A C 1
ATOM 1455 O O . TYR A 1 186 ? 7.736 -12.174 8.320 1.00 41.53 186 TYR A O 1
ATOM 1463 N N . GLN A 1 187 ? 6.447 -12.913 9.991 1.00 46.00 187 GLN A N 1
ATOM 1464 C CA . GLN A 1 187 ? 6.805 -11.880 10.959 1.00 46.00 187 GLN A CA 1
ATOM 1465 C C . GLN A 1 187 ? 8.280 -12.055 11.313 1.00 46.00 187 GLN A C 1
ATOM 1467 O O . GLN A 1 187 ? 9.060 -11.115 11.184 1.00 46.00 187 GLN A O 1
ATOM 1472 N N . GLU A 1 188 ? 8.702 -13.288 11.609 1.00 45.22 188 GLU A N 1
ATOM 1473 C CA . GLU A 1 188 ? 10.115 -13.596 11.821 1.00 45.22 188 GLU A CA 1
ATOM 1474 C C . GLU A 1 188 ? 10.975 -13.344 10.575 1.00 45.22 188 GLU A C 1
ATOM 1476 O O . GLU A 1 188 ? 12.055 -12.760 10.679 1.00 45.22 188 GLU A O 1
ATOM 1481 N N . SER A 1 189 ? 10.518 -13.758 9.388 1.00 37.91 189 SER A N 1
ATOM 1482 C CA . SER A 1 189 ? 11.278 -13.582 8.138 1.00 37.91 189 SER A CA 1
ATOM 1483 C C . SER A 1 189 ? 11.350 -12.117 7.677 1.00 37.91 189 SER A C 1
ATOM 1485 O O . SER A 1 189 ? 12.382 -11.677 7.173 1.00 37.91 189 SER A O 1
ATOM 1487 N N . ALA A 1 190 ? 10.291 -11.333 7.885 1.00 39.94 190 ALA A N 1
ATOM 1488 C CA . ALA A 1 190 ? 10.250 -9.898 7.605 1.00 39.94 190 ALA A CA 1
ATOM 1489 C C . ALA A 1 190 ? 11.147 -9.113 8.574 1.00 39.94 190 ALA A C 1
ATOM 1491 O O . ALA A 1 190 ? 11.847 -8.203 8.134 1.00 39.94 190 ALA A O 1
ATOM 1492 N N . VAL A 1 191 ? 11.207 -9.513 9.851 1.00 45.06 191 VAL A N 1
ATOM 1493 C CA . VAL A 1 191 ? 12.134 -8.955 10.859 1.00 45.06 191 VAL A CA 1
ATOM 1494 C C . VAL A 1 191 ? 13.597 -9.324 10.567 1.00 45.06 191 VAL A C 1
ATOM 1496 O O . VAL A 1 191 ? 14.515 -8.539 10.832 1.00 45.06 191 VAL A O 1
ATOM 1499 N N . LYS A 1 192 ? 13.849 -10.518 10.015 1.00 43.25 192 LYS A N 1
ATOM 1500 C CA . LYS A 1 192 ? 15.195 -10.952 9.596 1.00 43.25 192 LYS A CA 1
ATOM 1501 C C . LYS A 1 192 ? 15.684 -10.183 8.354 1.00 43.25 192 LYS A C 1
ATOM 1503 O O . LYS A 1 192 ? 16.885 -9.929 8.242 1.00 43.25 192 LYS A O 1
ATOM 1508 N N . GLY A 1 193 ? 14.768 -9.709 7.501 1.00 38.41 193 GLY A N 1
ATOM 1509 C CA . GLY A 1 193 ? 15.075 -9.057 6.223 1.00 38.41 193 GLY A CA 1
ATOM 1510 C C . GLY A 1 193 ? 15.653 -10.050 5.201 1.00 38.41 193 GLY A C 1
ATOM 1511 O O . GLY A 1 193 ? 15.983 -11.176 5.566 1.00 38.41 193 GLY A O 1
ATOM 1512 N N . PRO A 1 194 ? 15.793 -9.687 3.909 1.00 37.12 194 PRO A N 1
ATOM 1513 C CA . PRO A 1 194 ? 16.492 -10.555 2.970 1.00 37.12 194 PRO A CA 1
ATOM 1514 C C . PRO A 1 194 ? 17.933 -10.721 3.456 1.00 37.12 194 PRO A C 1
ATOM 1516 O O . PRO A 1 194 ? 18.598 -9.707 3.743 1.00 37.12 194 PRO A O 1
ATOM 1519 N N . ASP A 1 195 ? 18.391 -11.978 3.540 1.00 45.81 195 ASP A N 1
ATOM 1520 C CA . ASP A 1 195 ? 19.803 -12.316 3.712 1.00 45.81 195 ASP A CA 1
ATOM 1521 C C . ASP A 1 195 ? 20.602 -11.350 2.852 1.00 45.81 195 ASP A C 1
ATOM 1523 O O . ASP A 1 195 ? 20.307 -11.156 1.665 1.00 45.81 195 ASP A O 1
ATOM 1527 N N . ALA A 1 196 ? 21.504 -10.613 3.503 1.00 36.34 196 ALA A N 1
ATOM 1528 C CA . ALA A 1 196 ? 22.283 -9.600 2.828 1.00 36.34 196 ALA A CA 1
ATOM 1529 C C . ALA A 1 196 ? 22.926 -10.267 1.614 1.00 36.34 196 ALA A C 1
ATOM 1531 O O . ALA A 1 196 ? 23.685 -11.217 1.762 1.00 36.34 196 ALA A O 1
ATOM 1532 N N . TYR A 1 197 ? 22.561 -9.794 0.423 1.00 37.38 197 TYR A N 1
ATOM 1533 C CA . TYR A 1 197 ? 23.289 -10.106 -0.790 1.00 37.38 197 TYR A CA 1
ATOM 1534 C C . TYR A 1 197 ? 24.757 -9.791 -0.507 1.00 37.38 197 TYR A C 1
ATOM 1536 O O . TYR A 1 197 ? 25.120 -8.625 -0.343 1.00 37.38 197 TYR A O 1
ATOM 1544 N N . ASP A 1 198 ? 25.545 -10.848 -0.354 1.00 41.94 198 ASP A N 1
ATOM 1545 C CA . ASP A 1 198 ? 26.974 -10.793 -0.131 1.00 41.94 198 ASP A CA 1
ATOM 1546 C C . ASP A 1 198 ? 27.642 -10.870 -1.508 1.00 41.94 198 ASP A C 1
ATOM 1548 O O . ASP A 1 198 ? 27.668 -11.944 -2.114 1.00 41.94 198 ASP A O 1
ATOM 1552 N N . PRO A 1 199 ? 28.162 -9.752 -2.044 1.00 38.44 199 PRO A N 1
ATOM 1553 C CA . PRO A 1 199 ? 28.808 -9.742 -3.351 1.00 38.44 199 PRO A CA 1
ATOM 1554 C C . PRO A 1 199 ? 30.121 -10.545 -3.383 1.00 38.44 199 PRO A C 1
ATOM 1556 O O . PRO A 1 199 ? 30.727 -10.648 -4.451 1.00 38.44 199 PRO A O 1
ATOM 1559 N N . THR A 1 200 ? 30.579 -11.093 -2.249 1.00 40.06 200 THR A N 1
ATOM 1560 C CA . THR A 1 200 ? 31.811 -11.891 -2.156 1.00 40.06 200 THR A CA 1
ATOM 1561 C C . THR A 1 200 ? 31.588 -13.395 -2.314 1.00 40.06 200 THR A C 1
ATOM 1563 O O . THR A 1 200 ? 32.539 -14.114 -2.619 1.00 40.06 200 THR A O 1
ATOM 1566 N N . LYS A 1 201 ? 30.343 -13.881 -2.225 1.00 42.72 201 LYS A N 1
ATOM 1567 C CA . LYS A 1 201 ? 30.009 -15.271 -2.558 1.00 42.72 201 LYS A CA 1
ATOM 1568 C C . LYS A 1 201 ? 29.722 -15.390 -4.053 1.00 42.72 201 LYS A C 1
ATOM 1570 O O . LYS A 1 201 ? 28.581 -15.279 -4.491 1.00 42.72 201 LYS A O 1
ATOM 1575 N N . ARG A 1 202 ? 30.782 -15.575 -4.845 1.00 34.69 202 ARG A N 1
ATOM 1576 C CA . ARG A 1 202 ? 30.659 -16.198 -6.169 1.00 34.69 202 ARG A CA 1
ATOM 1577 C C . ARG A 1 202 ? 30.697 -17.706 -5.976 1.00 34.69 202 ARG A C 1
ATOM 1579 O O . ARG A 1 202 ? 31.618 -18.206 -5.335 1.00 34.69 202 ARG A O 1
ATOM 1586 N N . ASP A 1 203 ? 29.694 -18.378 -6.521 1.00 45.09 203 ASP A N 1
ATOM 1587 C CA . ASP A 1 203 ? 29.645 -19.830 -6.632 1.00 45.09 203 ASP A CA 1
ATOM 1588 C C . ASP A 1 203 ? 30.888 -20.315 -7.395 1.00 45.09 203 ASP A C 1
ATOM 1590 O O . ASP A 1 203 ? 31.210 -19.790 -8.468 1.00 45.09 203 ASP A O 1
ATOM 1594 N N . GLY A 1 204 ? 31.616 -21.244 -6.774 1.00 36.53 204 GLY A N 1
ATOM 1595 C CA . GLY A 1 204 ? 32.644 -22.057 -7.420 1.00 36.53 204 GLY A CA 1
ATOM 1596 C C . GLY A 1 204 ? 32.039 -23.256 -8.130 1.00 36.53 204 GLY A C 1
ATOM 1597 O O . GLY A 1 204 ? 30.887 -23.618 -7.800 1.00 36.53 204 GLY A O 1
#

Secondary structure (DSSP, 8-state):
-----HHHHHHHHHHHHHHHTSPTT--EEEEET-TTSHHHHHHHHH-TTSEEEEE-S-HHHHHTTTTTTT---S---TT-----------TTEEEE---HHHHHHHHHHTT--EEEEEEES----TT-GGGSGGGSTTHHHHHHT-SEEEEE-S-HHHHHHHHHHHHHHHHHHHHTTTT--TTHHHHHHHHH-S----TT----

Organism: NCBI:txid3111310

Radius of gyration: 18.94 Å; chains: 1; bounding box: 47×62×34 Å